Protein AF-A0A3R7C063-F1 (afdb_monomer)

Foldseek 3Di:
DDPPDDDPVRCCCVQAVCLVVQLVVVLVVLVVLLVVLVVCCVVDPPDDDALSSLCSVPVSVLQVVLQVVLVVLCVDPPSVVCSSVCCNPPVLRNHRPSSDDPVRLQVSLLVLLVQLVVLLLVLLVQLCVLDVPDPLSVQLNVLCVDPNNAPRFDQLLCLLVCLVCCQPSVDLLNGDLVSLLSLLSNQDPHPCSVVQSPDDSVSSNVVLLVLLVSLLSSLLSCLPPCNLVPDDLSRLSVNCSNQSANFPGSNDSVRSSQQSVSNSSNADSVDGDRGRSSSSSSSNSRHHGD

pLDDT: mean 88.2, std 8.7, range [39.5, 98.0]

InterPro domains:
  IPR033122 LETM1-like, ribosome-binding domain [PF07766] (49-285)
  IPR033122 LETM1-like, ribosome-binding domain [PS51758] (97-290)
  IPR044202 LETM1/MDM38-like [PTHR14009] (31-281)

Secondary structure (DSSP, 8-state):
---PPPPHHHHHIIIIIHHHHHHHHHHHHHHHHHHHHHHHHHHSTTPPPPHHHHHHHHHHHHHHHHHHHHHHHHHSTTHHHHHHHHHHH-HHHHS-GGGS-HHHHHHHHHHHHHHHHTTHHHHHHHHHTT-TT-HHHHHHHHHTTSS--SSSSBPGGGGGGGHHHHHTTT-TTTS-HHHHHHHHHHH---TTHHHHTTS-HHHHHHHHHHHHHHHHHHHHHHTSTTTTTT--HHHHHHHHHHHT---S-TT-HHHHHHHHHHHHTTS-TTS--PPPHHHHHHHHHHB---

Organism: Aphanomyces astaci (NCBI:txid112090)

Structure (mmCIF, N/CA/C/O backbone):
data_AF-A0A3R7C063-F1
#
_entry.id   AF-A0A3R7C063-F1
#
loop_
_atom_site.group_PDB
_atom_site.id
_atom_site.type_symbol
_atom_site.label_atom_id
_atom_site.label_alt_id
_atom_site.label_comp_id
_atom_site.label_asym_id
_atom_site.label_entity_id
_atom_site.label_seq_id
_atom_site.pdbx_PDB_ins_code
_atom_site.Cartn_x
_atom_site.Cartn_y
_atom_site.Cartn_z
_atom_site.occupancy
_atom_site.B_iso_or_equiv
_atom_site.auth_seq_id
_atom_site.auth_comp_id
_atom_site.auth_asym_id
_atom_site.auth_atom_id
_atom_site.pdbx_PDB_model_num
ATOM 1 N N . MET A 1 1 ? -26.228 31.439 18.859 1.00 39.50 1 MET A N 1
ATOM 2 C CA . MET A 1 1 ? -26.124 29.997 19.167 1.00 39.50 1 MET A CA 1
ATOM 3 C C . MET A 1 1 ? -24.797 29.777 19.865 1.00 39.50 1 MET A C 1
ATOM 5 O O . MET A 1 1 ? -23.764 29.871 19.220 1.00 39.50 1 MET A O 1
ATOM 9 N N . SER A 1 2 ? -24.819 29.619 21.187 1.00 46.19 2 SER A N 1
ATOM 10 C CA . SER A 1 2 ? -23.613 29.433 21.995 1.00 46.19 2 SER A CA 1
ATOM 11 C C . SER A 1 2 ? -23.047 28.040 21.734 1.00 46.19 2 SER A C 1
ATOM 13 O O . SER A 1 2 ? -23.678 27.043 22.072 1.00 46.19 2 SER A O 1
ATOM 15 N N . THR A 1 3 ? -21.879 27.953 21.104 1.00 57.06 3 THR A N 1
ATOM 16 C CA . THR A 1 3 ? -21.110 26.708 21.027 1.00 57.06 3 THR A CA 1
ATOM 17 C C . THR A 1 3 ? -20.491 26.462 22.401 1.00 57.06 3 THR A C 1
ATOM 19 O O . THR A 1 3 ? -19.372 26.902 22.664 1.00 57.06 3 THR A O 1
ATOM 22 N N . GLU A 1 4 ? -21.237 25.835 23.315 1.00 72.44 4 GLU A N 1
ATOM 23 C CA . GLU A 1 4 ? -20.675 25.397 24.594 1.00 72.44 4 GLU A CA 1
ATOM 24 C C . GLU A 1 4 ? -19.499 24.456 24.325 1.00 72.44 4 GLU A C 1
ATOM 26 O O . GLU A 1 4 ? -19.617 23.444 23.628 1.00 72.44 4 GLU A O 1
ATOM 31 N N . SER A 1 5 ? -18.327 24.821 24.841 1.00 74.19 5 SER A N 1
ATOM 32 C CA . SER A 1 5 ? -17.133 24.002 24.692 1.00 74.19 5 SER A CA 1
ATOM 33 C C . SER A 1 5 ? -17.350 22.662 25.405 1.00 74.19 5 SER A C 1
ATOM 35 O O . SER A 1 5 ? -17.768 22.672 26.565 1.00 74.19 5 SER A O 1
ATOM 37 N N . PRO A 1 6 ? -17.033 21.516 24.777 1.00 78.56 6 PRO A N 1
ATOM 38 C CA . PRO A 1 6 ? -17.306 20.210 25.363 1.00 78.56 6 PRO A CA 1
ATOM 39 C C . PRO A 1 6 ? -16.575 20.045 26.697 1.00 78.56 6 PRO A C 1
ATOM 41 O O . PRO A 1 6 ? -15.396 20.409 26.809 1.00 78.56 6 PRO A O 1
ATOM 44 N N . SER A 1 7 ? -17.273 19.463 27.676 1.00 89.81 7 SER A N 1
ATOM 45 C CA . SER A 1 7 ? -16.760 19.157 29.016 1.00 89.81 7 SER A CA 1
ATOM 46 C C . SER A 1 7 ? -15.493 18.296 28.948 1.00 89.81 7 SER A C 1
ATOM 48 O O . SER A 1 7 ? -15.320 17.495 28.025 1.00 89.81 7 SER A O 1
ATOM 50 N N . ALA A 1 8 ? -14.612 18.415 29.946 1.00 86.81 8 ALA A N 1
ATOM 51 C CA . ALA A 1 8 ? -13.386 17.618 30.042 1.00 86.81 8 ALA A CA 1
ATOM 52 C C . ALA A 1 8 ? -13.660 16.107 29.918 1.00 86.81 8 ALA A C 1
ATOM 54 O O . ALA A 1 8 ? -12.942 15.402 29.209 1.00 86.81 8 ALA A O 1
ATOM 55 N N . PHE A 1 9 ? -14.756 15.624 30.513 1.00 87.31 9 PHE A N 1
ATOM 56 C CA . PHE A 1 9 ? -15.175 14.228 30.382 1.00 87.31 9 PHE A CA 1
ATOM 57 C C . PHE A 1 9 ? -15.624 13.879 28.958 1.00 87.31 9 PHE A C 1
ATOM 59 O O . PHE A 1 9 ? -15.275 12.820 28.446 1.00 87.31 9 PHE A O 1
ATOM 66 N N . GLN A 1 10 ? -16.358 14.771 28.286 1.00 87.94 10 GLN A N 1
ATOM 67 C CA . GLN A 1 10 ? -16.789 14.552 26.900 1.00 87.94 10 GLN A CA 1
ATOM 68 C C . GLN A 1 10 ? -15.590 14.482 25.949 1.00 87.94 10 GLN A C 1
ATOM 70 O O . GLN A 1 10 ? -15.573 13.646 25.048 1.00 87.94 10 GLN A O 1
ATOM 75 N N . ARG A 1 11 ? -14.562 15.311 26.176 1.00 85.81 11 ARG A N 1
ATOM 76 C CA . ARG A 1 11 ? -13.301 15.262 25.420 1.00 85.81 11 ARG A CA 1
ATOM 77 C C . ARG A 1 11 ? -12.548 13.957 25.668 1.00 85.81 11 ARG A C 1
ATOM 79 O O . ARG A 1 11 ? -12.135 13.318 24.706 1.00 85.81 11 ARG A O 1
ATOM 86 N N . LEU A 1 12 ? -12.413 13.542 26.931 1.00 86.00 12 LEU A N 1
ATOM 87 C CA . LEU A 1 12 ? -11.776 12.272 27.293 1.00 86.00 12 LEU A CA 1
ATOM 88 C C . LEU A 1 12 ? -12.511 11.083 26.665 1.00 86.00 12 LEU A C 1
ATOM 90 O O . LEU A 1 12 ? -11.888 10.214 26.060 1.00 86.00 12 LEU A O 1
ATOM 94 N N . LYS A 1 13 ? -13.841 11.063 26.769 1.00 87.00 13 LYS A N 1
ATOM 95 C CA . LYS A 1 13 ? -14.667 10.011 26.184 1.00 87.00 13 LYS A CA 1
ATOM 96 C C . LYS A 1 13 ? -14.467 9.936 24.670 1.00 87.00 13 LYS A C 1
ATOM 98 O O . LYS A 1 13 ? -14.079 8.886 24.173 1.00 87.00 13 LYS A O 1
ATOM 103 N N . LYS A 1 14 ? -14.640 11.058 23.967 1.00 85.12 14 LYS A N 1
ATOM 104 C CA . LYS A 1 14 ? -14.556 11.120 22.502 1.00 85.12 14 LYS A CA 1
ATOM 105 C C . LYS A 1 14 ? -13.164 10.782 21.962 1.00 85.12 14 LYS A C 1
ATOM 107 O O . LYS A 1 14 ? -13.054 10.096 20.954 1.00 85.12 14 LYS A O 1
ATOM 112 N N . ASN A 1 15 ? -12.109 11.290 22.597 1.00 82.38 15 ASN A N 1
ATOM 113 C CA . ASN A 1 15 ? -10.751 11.200 22.053 1.00 82.38 15 ASN A CA 1
ATOM 114 C C . ASN A 1 15 ? -9.974 9.980 22.553 1.00 82.38 15 ASN A C 1
ATOM 116 O O . ASN A 1 15 ? -8.951 9.642 21.967 1.00 82.38 15 ASN A O 1
ATOM 120 N N . VAL A 1 16 ? -10.423 9.346 23.639 1.00 81.62 16 VAL A N 1
ATOM 121 C CA . VAL A 1 16 ? -9.717 8.220 24.261 1.00 81.62 16 VAL A CA 1
ATOM 122 C C . VAL A 1 16 ? -10.641 7.014 24.359 1.00 81.62 16 VAL A C 1
ATOM 124 O O . VAL A 1 16 ? -10.428 6.029 23.663 1.00 81.62 16 VAL A O 1
ATOM 127 N N . LEU A 1 17 ? -11.700 7.077 25.168 1.00 85.38 17 LEU A N 1
ATOM 128 C CA . LEU A 1 17 ? -12.504 5.886 25.483 1.00 85.38 17 LEU A CA 1
ATOM 129 C C . LEU A 1 17 ? -13.244 5.306 24.266 1.00 85.38 17 LEU A C 1
ATOM 131 O O . LEU A 1 17 ? -13.262 4.087 24.078 1.00 85.38 17 LEU A O 1
ATOM 135 N N . ASP A 1 18 ? -13.846 6.160 23.441 1.00 87.69 18 ASP A N 1
ATOM 136 C CA . ASP A 1 18 ? -14.614 5.734 22.271 1.00 87.69 18 ASP A CA 1
ATOM 137 C C . ASP A 1 18 ? -13.709 5.015 21.243 1.00 87.69 18 ASP A C 1
ATOM 139 O O . ASP A 1 18 ? -14.039 3.881 20.893 1.00 87.69 18 ASP A O 1
ATOM 143 N N . PRO A 1 19 ? -12.535 5.550 20.832 1.00 86.06 19 PRO A N 1
ATOM 144 C CA . PRO A 1 19 ? -11.589 4.829 19.973 1.00 86.06 19 PRO A CA 1
ATOM 145 C C . PRO A 1 19 ? -11.172 3.451 20.500 1.00 86.06 19 PRO A C 1
ATOM 147 O O . PRO A 1 19 ? -11.140 2.491 19.733 1.00 86.06 19 PRO A O 1
ATOM 150 N N . PHE A 1 20 ? -10.912 3.310 21.806 1.00 85.12 20 PHE A N 1
ATOM 151 C CA . PHE A 1 20 ? -10.537 2.012 22.381 1.00 85.12 20 PHE A CA 1
ATOM 152 C C . PHE A 1 20 ? -11.693 1.008 22.384 1.00 85.12 20 PHE A C 1
ATOM 154 O O . PHE A 1 20 ? -11.511 -0.154 22.017 1.00 85.12 20 PHE A O 1
ATOM 161 N N . THR A 1 21 ? -12.888 1.438 22.791 1.00 86.00 21 THR A N 1
ATOM 162 C CA . THR A 1 21 ? -14.051 0.542 22.890 1.00 86.00 21 THR A CA 1
ATOM 163 C C . THR A 1 21 ? -14.601 0.153 21.520 1.00 86.00 21 THR A C 1
ATOM 165 O O . THR A 1 21 ? -14.924 -1.016 21.300 1.00 86.00 21 THR A O 1
ATOM 168 N N . LEU A 1 22 ? -14.689 1.106 20.589 1.00 88.31 22 LEU A N 1
ATOM 169 C CA . LEU A 1 22 ? -15.105 0.857 19.211 1.00 88.31 22 LEU A CA 1
ATOM 170 C C . LEU A 1 22 ? -14.038 0.062 18.458 1.00 88.31 22 LEU A C 1
ATOM 172 O O . LEU A 1 22 ? -14.377 -0.934 17.824 1.00 88.31 22 LEU A O 1
ATOM 176 N N . GLY A 1 23 ? -12.762 0.428 18.600 1.00 86.50 23 GLY A N 1
ATOM 177 C CA . GLY A 1 23 ? -11.647 -0.268 17.961 1.00 86.50 23 GLY A CA 1
ATOM 178 C C . GLY A 1 23 ? -11.536 -1.732 18.384 1.00 86.50 23 GLY A C 1
ATOM 179 O O . GLY A 1 23 ? -11.346 -2.601 17.538 1.00 86.50 23 GLY A O 1
ATOM 180 N N . ALA A 1 24 ? -11.753 -2.042 19.667 1.00 86.25 24 ALA A N 1
ATOM 181 C CA . ALA A 1 24 ? -11.776 -3.425 20.146 1.00 86.25 24 ALA A CA 1
ATOM 182 C C . ALA A 1 24 ? -12.933 -4.239 19.542 1.00 86.25 24 ALA A C 1
ATOM 184 O O . ALA A 1 24 ? -12.728 -5.373 19.104 1.00 86.25 24 ALA A O 1
ATOM 185 N N . LYS A 1 25 ? -14.144 -3.665 19.484 1.00 89.94 25 LYS A N 1
ATOM 186 C CA . LYS A 1 25 ? -15.301 -4.315 18.843 1.00 89.94 25 LYS A CA 1
ATOM 187 C C . LYS A 1 25 ? -15.046 -4.560 17.359 1.00 89.94 25 LYS A C 1
ATOM 189 O O . LYS A 1 25 ? -15.348 -5.643 16.863 1.00 89.94 25 LYS A O 1
ATOM 194 N N . GLU A 1 26 ? -14.465 -3.576 16.684 1.00 89.00 26 GLU A N 1
ATOM 195 C CA . GLU A 1 26 ? -14.153 -3.646 15.263 1.00 89.00 26 GLU A CA 1
ATOM 196 C C . GLU A 1 26 ? -13.092 -4.708 14.971 1.00 89.00 26 GLU A C 1
ATOM 198 O O . GLU A 1 26 ? -13.304 -5.561 14.113 1.00 89.00 26 GLU A O 1
ATOM 203 N N . LEU A 1 27 ? -12.011 -4.757 15.756 1.00 87.62 27 LEU A N 1
ATOM 204 C CA . LEU A 1 27 ? -10.972 -5.777 15.615 1.00 87.62 27 LEU A CA 1
ATOM 205 C C . LEU A 1 27 ? -11.537 -7.198 15.792 1.00 87.62 27 LEU A C 1
ATOM 207 O O . LEU A 1 27 ? -11.191 -8.102 15.029 1.00 87.62 27 LEU A O 1
ATOM 211 N N . VAL A 1 28 ? -12.416 -7.413 16.779 1.00 88.75 28 VAL A N 1
ATOM 212 C CA . VAL A 1 28 ? -13.070 -8.717 16.997 1.00 88.75 28 VAL A CA 1
ATOM 213 C C . VAL A 1 28 ? -13.982 -9.078 15.824 1.00 88.75 28 VAL A C 1
ATOM 215 O O . VAL A 1 28 ? -13.948 -10.215 15.346 1.00 88.75 28 VAL A O 1
ATOM 218 N N . ARG A 1 29 ? -14.780 -8.118 15.343 1.00 91.75 29 ARG A N 1
ATOM 219 C CA . ARG A 1 29 ? -15.679 -8.301 14.199 1.00 91.75 29 ARG A CA 1
ATOM 220 C C . ARG A 1 29 ? -14.903 -8.672 12.938 1.00 91.75 29 ARG A C 1
ATOM 222 O O . ARG A 1 29 ? -15.218 -9.683 12.315 1.00 91.75 29 ARG A O 1
ATOM 229 N N . GLU A 1 30 ? -13.861 -7.915 12.609 1.00 90.44 30 GLU A N 1
ATOM 230 C CA . GLU A 1 30 ? -13.015 -8.160 11.440 1.00 90.44 30 GLU A CA 1
ATOM 231 C C . GLU A 1 30 ? -12.306 -9.513 11.530 1.00 90.44 30 GLU A C 1
ATOM 233 O O . GLU A 1 30 ? -12.298 -10.278 10.569 1.00 90.44 30 GLU A O 1
ATOM 238 N N . ASN A 1 31 ? -11.788 -9.898 12.697 1.00 89.25 31 ASN A N 1
ATOM 239 C CA . ASN A 1 31 ? -11.222 -11.238 12.847 1.00 89.25 31 ASN A CA 1
ATOM 240 C C . ASN A 1 31 ? -12.281 -12.327 12.617 1.00 89.25 31 ASN A C 1
ATOM 242 O O . ASN A 1 31 ? -12.027 -13.275 11.877 1.00 89.25 31 ASN A O 1
ATOM 246 N N . ARG A 1 32 ? -13.492 -12.188 13.164 1.00 91.25 32 ARG A N 1
ATOM 247 C CA . ARG A 1 32 ? -14.577 -13.154 12.925 1.00 91.25 32 ARG A CA 1
ATOM 248 C C . ARG A 1 32 ? -14.947 -13.257 11.439 1.00 91.25 32 ARG A C 1
ATOM 250 O O . ARG A 1 32 ? -15.118 -14.362 10.928 1.00 91.25 32 ARG A O 1
ATOM 257 N N . GLU A 1 33 ? -15.028 -12.129 10.743 1.00 91.44 33 GLU A N 1
ATOM 258 C CA . GLU A 1 33 ? -15.289 -12.059 9.300 1.00 91.44 33 GLU A CA 1
ATOM 259 C C . GLU A 1 33 ? -14.166 -12.693 8.467 1.00 91.44 33 GLU A C 1
ATOM 261 O O . GLU A 1 33 ? -14.444 -13.415 7.506 1.00 91.44 33 GLU A O 1
ATOM 266 N N . ALA A 1 34 ? -12.902 -12.507 8.859 1.00 90.06 34 ALA A N 1
ATOM 267 C CA . ALA A 1 34 ? -11.763 -13.148 8.204 1.00 90.06 34 ALA A CA 1
ATOM 268 C C . ALA A 1 34 ? -11.847 -14.675 8.321 1.00 90.06 34 ALA A C 1
ATOM 270 O O . ALA A 1 34 ? -11.611 -15.392 7.348 1.00 90.06 34 ALA A O 1
ATOM 271 N N . TRP A 1 35 ? -12.214 -15.184 9.499 1.00 89.44 35 TRP A N 1
ATOM 272 C CA . TRP A 1 35 ? -12.411 -16.616 9.723 1.00 89.44 35 TRP A CA 1
ATOM 273 C C . TRP A 1 35 ? -13.583 -17.172 8.909 1.00 89.44 35 TRP A C 1
ATOM 275 O O . TRP A 1 35 ? -13.435 -18.214 8.272 1.00 89.44 35 TRP A O 1
ATOM 285 N N . ALA A 1 36 ? -14.711 -16.459 8.857 1.00 91.62 36 ALA A N 1
ATOM 286 C CA . ALA A 1 36 ? -15.850 -16.843 8.022 1.00 91.62 36 ALA A CA 1
ATOM 287 C C . ALA A 1 36 ? -15.481 -16.877 6.528 1.00 91.62 36 ALA A C 1
ATOM 289 O O . ALA A 1 36 ? -15.809 -17.833 5.828 1.00 91.62 36 ALA A O 1
ATOM 290 N N . SER A 1 37 ? -14.723 -15.884 6.054 1.00 90.88 37 SER A N 1
ATOM 291 C CA . SER A 1 37 ? -14.244 -15.817 4.667 1.00 90.88 37 SER A CA 1
ATOM 292 C C . SER A 1 37 ? -13.294 -16.975 4.331 1.00 90.88 37 SER A C 1
ATOM 294 O O . SER A 1 37 ? -13.390 -17.558 3.252 1.00 90.88 37 SER A O 1
ATOM 296 N N . ARG A 1 38 ? -12.417 -17.375 5.266 1.00 89.69 38 ARG A N 1
ATOM 297 C CA . ARG A 1 38 ? -11.571 -18.578 5.115 1.00 89.69 38 ARG A CA 1
ATOM 298 C C . ARG A 1 38 ? -12.397 -19.847 5.013 1.00 89.69 38 ARG A C 1
ATOM 300 O O . ARG A 1 38 ? -12.138 -20.658 4.130 1.00 89.69 38 ARG A O 1
ATOM 307 N N . ALA A 1 39 ? -13.380 -20.005 5.896 1.00 89.62 39 ALA A N 1
ATOM 308 C CA . ALA A 1 39 ? -14.272 -21.155 5.866 1.00 89.62 39 ALA A CA 1
ATOM 309 C C . ALA A 1 39 ? -15.020 -21.228 4.525 1.00 89.62 39 ALA A C 1
ATOM 311 O O . ALA A 1 39 ? -15.064 -22.289 3.915 1.00 89.62 39 ALA A O 1
ATOM 312 N N . LYS A 1 40 ? -15.511 -20.093 4.010 1.00 90.50 40 LYS A N 1
ATOM 313 C CA . LYS A 1 40 ? -16.185 -19.987 2.704 1.00 90.50 40 LYS A CA 1
ATOM 314 C C . LYS A 1 40 ? -15.295 -20.444 1.539 1.00 90.50 40 LYS A C 1
ATOM 316 O O . LYS A 1 40 ? -15.758 -21.187 0.680 1.00 90.50 40 LYS A O 1
ATOM 321 N N . LEU A 1 41 ? -14.017 -20.051 1.529 1.00 89.50 41 LEU A N 1
ATOM 322 C CA . LEU A 1 41 ? -13.045 -20.498 0.519 1.00 89.50 41 LEU A CA 1
ATOM 323 C C . LEU A 1 41 ? -12.742 -22.002 0.609 1.00 89.50 41 LEU A C 1
ATOM 325 O O . LEU A 1 41 ? -12.510 -22.639 -0.414 1.00 89.50 41 LEU A O 1
ATOM 329 N N . GLN A 1 42 ? -12.730 -22.566 1.820 1.00 88.31 42 GLN A N 1
ATOM 330 C CA . GLN A 1 42 ? -12.499 -23.997 2.035 1.00 88.31 42 GLN A CA 1
ATOM 331 C C . GLN A 1 42 ? -13.706 -24.848 1.631 1.00 88.31 42 GLN A C 1
ATOM 333 O O . GLN A 1 42 ? -13.529 -25.928 1.074 1.00 88.31 42 GLN A O 1
ATOM 338 N N . THR A 1 43 ? -14.925 -24.378 1.907 1.00 91.94 43 THR A N 1
ATOM 339 C CA . THR A 1 43 ? -16.156 -25.121 1.605 1.00 91.94 43 THR A CA 1
ATOM 340 C C . THR A 1 43 ? -16.596 -24.975 0.155 1.00 91.94 43 THR A C 1
ATOM 342 O O . THR A 1 43 ? -17.199 -25.897 -0.385 1.00 91.94 43 THR A O 1
ATOM 345 N N . THR A 1 44 ? -16.303 -23.837 -0.482 1.00 89.88 44 THR A N 1
ATOM 346 C CA . THR A 1 44 ? -16.724 -23.535 -1.857 1.00 89.88 44 THR A CA 1
ATOM 347 C C . THR A 1 44 ? -15.519 -23.131 -2.713 1.00 89.88 44 THR A C 1
ATOM 349 O O . THR A 1 44 ? -15.257 -21.936 -2.894 1.00 89.88 44 THR A O 1
ATOM 352 N N . PRO A 1 45 ? -14.764 -24.104 -3.255 1.00 82.81 45 PRO A N 1
ATOM 353 C CA . PRO A 1 45 ? -13.663 -23.816 -4.167 1.00 82.81 45 PRO A CA 1
ATOM 354 C C . PRO A 1 45 ? -14.144 -22.976 -5.359 1.00 82.81 45 PRO A C 1
ATOM 356 O O . PRO A 1 45 ? -15.106 -23.336 -6.031 1.00 82.81 45 PRO A O 1
ATOM 359 N N . GLY A 1 46 ? -13.485 -21.842 -5.611 1.00 79.19 46 GLY A N 1
ATOM 360 C CA . GLY A 1 46 ? -13.819 -20.934 -6.717 1.00 79.19 46 GLY A CA 1
ATOM 361 C C . GLY A 1 46 ? -14.818 -19.819 -6.386 1.00 79.19 46 GLY A C 1
ATOM 362 O O . GLY A 1 46 ? -15.148 -19.030 -7.268 1.00 79.19 46 GLY A O 1
ATOM 363 N N . VAL A 1 47 ? -15.283 -19.704 -5.136 1.00 87.31 47 VAL A N 1
ATOM 364 C CA . VAL A 1 47 ? -16.132 -18.577 -4.721 1.00 87.31 47 VAL A CA 1
ATOM 365 C C . VAL A 1 47 ? -15.384 -17.243 -4.827 1.00 87.31 47 VAL A C 1
ATOM 367 O O . VAL A 1 47 ? -14.268 -17.091 -4.326 1.00 87.31 47 VAL A O 1
ATOM 370 N N . VAL A 1 48 ? -16.017 -16.254 -5.458 1.00 84.06 48 VAL A N 1
ATOM 371 C CA . VAL A 1 48 ? -15.499 -14.883 -5.515 1.00 84.06 48 VAL A CA 1
ATOM 372 C C . VAL A 1 48 ? -15.925 -14.157 -4.245 1.00 84.06 48 VAL A C 1
ATOM 374 O O . VAL A 1 48 ? -17.113 -14.059 -3.934 1.00 84.06 48 VAL A O 1
ATOM 377 N N . LEU A 1 49 ? -14.944 -13.680 -3.483 1.00 85.69 49 LEU A N 1
ATOM 378 C CA . LEU A 1 49 ? -15.191 -12.876 -2.293 1.00 85.69 49 LEU A CA 1
ATOM 379 C C . LEU A 1 49 ? -15.505 -11.431 -2.679 1.00 85.69 49 LEU A C 1
ATOM 381 O O . LEU A 1 49 ? -14.959 -10.894 -3.642 1.00 85.69 49 LEU A O 1
ATOM 385 N N . THR A 1 50 ? -16.348 -10.784 -1.880 1.00 87.56 50 THR A N 1
ATOM 386 C CA . THR A 1 50 ? -16.547 -9.335 -1.972 1.00 87.56 50 THR A CA 1
ATOM 387 C C . THR A 1 50 ? -15.255 -8.591 -1.622 1.00 87.56 50 THR A C 1
ATOM 389 O O . THR A 1 50 ? -14.376 -9.124 -0.937 1.00 87.56 50 THR A O 1
ATOM 392 N N . ARG A 1 51 ? -15.150 -7.317 -2.024 1.00 85.56 51 ARG A N 1
ATOM 393 C CA . ARG A 1 51 ? -14.002 -6.468 -1.666 1.00 85.56 51 ARG A CA 1
ATOM 394 C C . ARG A 1 51 ? -13.774 -6.409 -0.158 1.00 85.56 51 ARG A C 1
ATOM 396 O O . ARG A 1 51 ? -12.639 -6.551 0.289 1.00 85.56 51 ARG A O 1
ATOM 403 N N . ARG A 1 52 ? -14.849 -6.285 0.628 1.00 85.88 52 ARG A N 1
ATOM 404 C CA . ARG A 1 52 ? -14.771 -6.267 2.094 1.00 85.88 52 ARG A CA 1
ATOM 405 C C . ARG A 1 52 ? -14.275 -7.598 2.660 1.00 85.88 52 ARG A C 1
ATOM 407 O O . ARG A 1 52 ? -13.373 -7.589 3.491 1.00 85.88 52 ARG A O 1
ATOM 414 N N . GLU A 1 53 ? -14.812 -8.727 2.197 1.00 86.81 53 GLU A N 1
ATOM 415 C CA . GLU A 1 53 ? -14.351 -10.062 2.617 1.00 86.81 53 GLU A CA 1
ATOM 416 C C . GLU A 1 53 ? -12.859 -10.255 2.293 1.00 86.81 53 GLU A C 1
ATOM 418 O O . GLU A 1 53 ? -12.091 -10.697 3.147 1.00 86.81 53 GLU A O 1
ATOM 423 N N . MET A 1 54 ? -12.423 -9.861 1.090 1.00 85.31 54 MET A N 1
ATOM 424 C CA . MET A 1 54 ? -11.021 -9.943 0.666 1.00 85.31 54 MET A CA 1
ATOM 425 C C . MET A 1 54 ? -10.108 -9.036 1.499 1.00 85.31 54 MET A C 1
ATOM 427 O O . MET A 1 54 ? -9.020 -9.444 1.911 1.00 85.31 54 MET A O 1
ATOM 431 N N . PHE A 1 55 ? -10.549 -7.808 1.767 1.00 85.50 55 PHE A N 1
ATOM 432 C CA . PHE A 1 55 ? -9.844 -6.861 2.621 1.00 85.50 55 PHE A CA 1
ATOM 433 C C . PHE A 1 55 ? -9.624 -7.448 4.019 1.00 85.50 55 PHE A C 1
ATOM 435 O O . PHE A 1 55 ? -8.483 -7.613 4.455 1.00 85.50 55 PHE A O 1
ATOM 442 N N . VAL A 1 56 ? -10.708 -7.852 4.684 1.00 86.50 56 VAL A N 1
ATOM 443 C CA . VAL A 1 56 ? -10.672 -8.363 6.055 1.00 86.50 56 VAL A CA 1
ATOM 444 C C . VAL A 1 56 ? -9.847 -9.651 6.151 1.00 86.50 56 VAL A C 1
ATOM 446 O O . VAL A 1 56 ? -9.034 -9.803 7.064 1.00 86.50 56 VAL A O 1
ATOM 449 N N . LEU A 1 57 ? -9.978 -10.554 5.175 1.00 86.06 57 LEU A N 1
ATOM 450 C CA . LEU A 1 57 ? -9.208 -11.796 5.098 1.00 86.06 57 LEU A CA 1
ATOM 451 C C . LEU A 1 57 ? -7.687 -11.562 5.116 1.00 86.06 57 LEU A C 1
ATOM 453 O O . LEU A 1 57 ? -6.946 -12.342 5.728 1.00 86.06 57 LEU A O 1
ATOM 457 N N . ARG A 1 58 ? -7.221 -10.506 4.438 1.00 83.75 58 ARG A N 1
ATOM 458 C CA . ARG A 1 58 ? -5.798 -10.150 4.337 1.00 83.75 58 ARG A CA 1
ATOM 459 C C . ARG A 1 58 ? -5.309 -9.336 5.528 1.00 83.75 58 ARG A C 1
ATOM 461 O O . ARG A 1 58 ? -4.188 -9.563 5.990 1.00 83.75 58 ARG A O 1
ATOM 468 N N . GLN A 1 59 ? -6.132 -8.406 6.000 1.00 84.38 59 GLN A N 1
ATOM 469 C CA . GLN A 1 59 ? -5.719 -7.370 6.939 1.00 84.38 59 GLN A CA 1
ATOM 470 C C . GLN A 1 59 ? -5.872 -7.801 8.404 1.00 84.38 59 GLN A C 1
ATOM 472 O O . GLN A 1 59 ? -4.930 -7.643 9.181 1.00 84.38 59 GLN A O 1
ATOM 477 N N . ALA A 1 60 ? -6.967 -8.483 8.768 1.00 84.56 60 ALA A N 1
ATOM 478 C CA . ALA A 1 60 ? -7.237 -8.879 10.155 1.00 84.56 60 ALA A CA 1
ATOM 479 C C . ALA A 1 60 ? -6.104 -9.688 10.831 1.00 84.56 60 ALA A C 1
ATOM 481 O O . ALA A 1 60 ? -5.795 -9.420 11.993 1.00 84.56 60 ALA A O 1
ATOM 482 N N . PRO A 1 61 ? -5.411 -10.629 10.152 1.00 81.44 61 PRO A N 1
ATOM 483 C CA . PRO A 1 61 ? -4.288 -11.350 10.757 1.00 81.44 61 PRO A CA 1
ATOM 484 C C . PRO A 1 61 ? -3.076 -10.456 11.024 1.00 81.44 61 PRO A C 1
ATOM 486 O O . PRO A 1 61 ? -2.367 -10.662 12.008 1.00 81.44 61 PRO A O 1
ATOM 489 N N . ARG A 1 62 ? -2.822 -9.477 10.143 1.00 83.12 62 ARG A N 1
ATOM 490 C CA . ARG A 1 62 ? -1.726 -8.508 10.297 1.00 83.12 62 ARG A CA 1
ATOM 491 C C . ARG A 1 62 ? -2.015 -7.587 11.480 1.00 83.12 62 ARG A C 1
ATOM 493 O O . ARG A 1 62 ? -1.133 -7.362 12.304 1.00 83.12 62 ARG A O 1
ATOM 500 N N . ASP A 1 63 ? -3.259 -7.139 11.600 1.00 85.25 63 ASP A N 1
ATOM 501 C CA . ASP A 1 63 ? -3.706 -6.291 12.705 1.00 85.25 63 ASP A CA 1
ATOM 502 C C . ASP A 1 63 ? -3.685 -7.031 14.044 1.00 85.25 63 ASP A C 1
ATOM 504 O O . ASP A 1 63 ? -3.223 -6.487 15.047 1.00 85.25 63 ASP A O 1
ATOM 508 N N . LEU A 1 64 ? -4.100 -8.303 14.058 1.00 83.25 64 LEU A N 1
ATOM 509 C CA . LEU A 1 64 ? -4.008 -9.145 15.246 1.00 83.25 64 LEU A CA 1
ATOM 510 C C . LEU A 1 64 ? -2.547 -9.331 15.673 1.00 83.25 64 LEU A C 1
ATOM 512 O O . LEU A 1 64 ? -2.228 -9.119 16.841 1.00 83.25 64 LEU A O 1
ATOM 516 N N . LEU A 1 65 ? -1.648 -9.647 14.734 1.00 83.25 65 LEU A N 1
ATOM 517 C CA . LEU A 1 65 ? -0.211 -9.755 15.006 1.00 83.25 65 LEU A CA 1
ATOM 518 C C . LEU A 1 65 ? 0.358 -8.443 15.567 1.00 83.25 65 LEU A C 1
ATOM 520 O O . LEU A 1 65 ? 1.136 -8.476 16.518 1.00 83.25 65 LEU A O 1
ATOM 524 N N . LYS A 1 66 ? -0.066 -7.293 15.029 1.00 81.94 66 LYS A N 1
ATOM 525 C CA . LYS A 1 66 ? 0.325 -5.966 15.525 1.00 81.94 66 LYS A CA 1
ATOM 526 C C . LYS A 1 66 ? -0.186 -5.697 16.946 1.00 81.94 66 LYS A C 1
ATOM 528 O O . LYS A 1 66 ? 0.493 -5.014 17.703 1.00 81.94 66 LYS A O 1
ATOM 533 N N . SER A 1 67 ? -1.337 -6.254 17.329 1.00 82.00 67 SER A N 1
ATOM 534 C CA . SER A 1 67 ? -1.900 -6.119 18.682 1.00 82.00 67 SER A CA 1
ATOM 535 C C . SER A 1 67 ? -1.232 -7.009 19.740 1.00 82.00 67 SER A C 1
ATOM 537 O O . SER A 1 67 ? -1.331 -6.715 20.931 1.00 82.00 67 SER A O 1
ATOM 539 N N . LEU A 1 68 ? -0.523 -8.075 19.340 1.00 83.69 68 LEU A N 1
ATOM 540 C CA . LEU A 1 68 ? 0.049 -9.051 20.277 1.00 83.69 68 LEU A CA 1
ATOM 541 C C . LEU A 1 68 ? 1.004 -8.451 21.320 1.00 83.69 68 LEU A C 1
ATOM 543 O O . LEU A 1 68 ? 0.852 -8.806 22.487 1.00 83.69 68 LEU A O 1
ATOM 547 N N . PRO A 1 69 ? 1.948 -7.546 20.986 1.00 81.31 69 PRO A N 1
ATOM 548 C CA . PRO A 1 69 ? 2.828 -6.946 21.990 1.00 81.31 69 PRO A CA 1
ATOM 549 C C . PRO A 1 69 ? 2.054 -6.227 23.099 1.00 81.31 69 PRO A C 1
ATOM 551 O O . PRO A 1 69 ? 2.396 -6.357 24.272 1.00 81.31 69 PRO A O 1
ATOM 554 N N . LEU A 1 70 ? 0.976 -5.522 22.739 1.00 82.00 70 LEU A N 1
ATOM 555 C CA . LEU A 1 70 ? 0.110 -4.848 23.701 1.00 82.00 70 LEU A CA 1
ATOM 556 C C . LEU A 1 70 ? -0.633 -5.859 24.587 1.00 82.00 70 LEU A C 1
ATOM 558 O O . LEU A 1 70 ? -0.679 -5.692 25.803 1.00 82.00 70 LEU A O 1
ATOM 562 N N . LEU A 1 71 ? -1.175 -6.928 23.996 1.00 82.81 71 LEU A N 1
ATOM 563 C CA . LEU A 1 71 ? -1.864 -7.994 24.736 1.00 82.81 71 LEU A CA 1
ATOM 564 C C . LEU A 1 71 ? -0.923 -8.723 25.707 1.00 82.81 71 LEU A C 1
ATOM 566 O O . LEU A 1 71 ? -1.302 -8.996 26.844 1.00 82.81 71 LEU A O 1
ATOM 570 N N . ILE A 1 72 ? 0.316 -8.988 25.286 1.00 85.56 72 ILE A N 1
ATOM 571 C CA . ILE A 1 72 ? 1.356 -9.581 26.136 1.00 85.56 72 ILE A CA 1
ATOM 572 C C . ILE A 1 72 ? 1.716 -8.630 27.282 1.00 85.56 72 ILE A C 1
ATOM 574 O O . ILE A 1 72 ? 1.851 -9.081 28.418 1.00 85.56 72 ILE A O 1
ATOM 578 N N . ALA A 1 73 ? 1.825 -7.323 27.021 1.00 85.38 73 ALA A N 1
ATOM 579 C CA . ALA A 1 73 ? 2.111 -6.340 28.064 1.00 85.38 73 ALA A CA 1
ATOM 580 C C . ALA A 1 73 ? 1.052 -6.364 29.178 1.00 85.38 73 ALA A C 1
ATOM 582 O O . ALA A 1 73 ? 1.416 -6.330 30.350 1.00 85.38 73 ALA A O 1
ATOM 583 N N . PHE A 1 74 ? -0.235 -6.510 28.840 1.00 84.88 74 PHE A N 1
ATOM 584 C CA . PHE A 1 74 ? -1.310 -6.646 29.832 1.00 84.88 74 PHE A CA 1
ATOM 585 C C . PHE A 1 74 ? -1.230 -7.925 30.679 1.00 84.88 74 PHE A C 1
ATOM 587 O O . PHE A 1 74 ? -1.725 -7.927 31.804 1.00 84.88 74 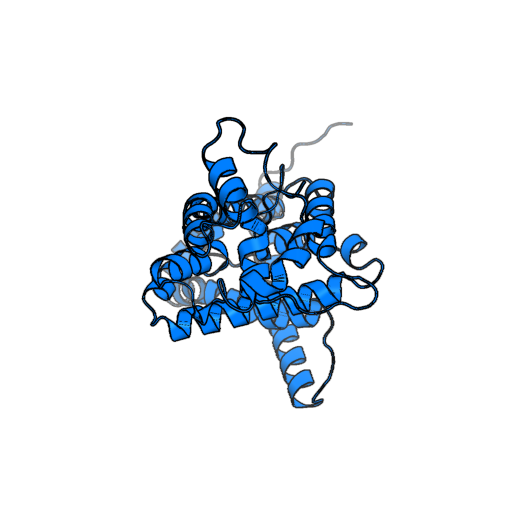PHE A O 1
ATOM 594 N N . ALA A 1 75 ? -0.601 -8.993 30.180 1.00 86.44 75 ALA A N 1
ATOM 595 C CA . ALA A 1 75 ? -0.424 -10.236 30.932 1.00 86.44 75 ALA A CA 1
ATOM 596 C C . ALA A 1 75 ? 0.697 -10.152 31.985 1.00 86.44 75 ALA A C 1
ATOM 598 O O . ALA A 1 75 ? 0.740 -10.966 32.906 1.00 86.44 75 ALA A O 1
ATOM 599 N N . VAL A 1 76 ? 1.605 -9.180 31.860 1.00 88.44 76 VAL A N 1
ATOM 600 C CA . VAL A 1 76 ? 2.741 -9.001 32.769 1.00 88.44 76 VAL A CA 1
ATOM 601 C C . VAL A 1 76 ? 2.381 -7.953 33.835 1.00 88.44 76 VAL A C 1
ATOM 603 O O . VAL A 1 76 ? 2.118 -6.795 33.490 1.00 88.44 76 VAL A O 1
ATOM 606 N N . PRO A 1 77 ? 2.389 -8.307 35.139 1.00 83.19 77 PRO A N 1
ATOM 607 C CA . PRO A 1 77 ? 2.181 -7.343 36.219 1.00 83.19 77 PRO A CA 1
ATOM 608 C C . PRO A 1 77 ? 3.137 -6.149 36.096 1.00 83.19 77 PRO A C 1
ATOM 610 O O . PRO A 1 77 ? 4.280 -6.307 35.678 1.00 83.19 77 PRO A O 1
ATOM 613 N N . ILE A 1 78 ? 2.683 -4.946 36.463 1.00 82.56 78 ILE A N 1
ATOM 614 C CA . ILE A 1 78 ? 3.400 -3.664 36.291 1.00 82.56 78 ILE A CA 1
ATOM 615 C C . ILE A 1 78 ? 3.476 -3.192 34.826 1.00 82.56 78 ILE A C 1
ATOM 617 O O . ILE A 1 78 ? 3.052 -2.072 34.542 1.00 82.56 78 ILE A O 1
ATOM 621 N N . ALA A 1 79 ? 3.926 -4.027 33.883 1.00 82.81 79 ALA A N 1
ATOM 622 C CA . ALA A 1 79 ? 3.986 -3.660 32.461 1.00 82.81 79 ALA A CA 1
ATOM 623 C C . ALA A 1 79 ? 2.592 -3.372 31.872 1.00 82.81 79 ALA A C 1
ATOM 625 O O . ALA A 1 79 ? 2.426 -2.428 31.098 1.00 82.81 79 ALA A O 1
ATOM 626 N N . GLY A 1 80 ? 1.570 -4.112 32.312 1.00 84.44 80 GLY A N 1
ATOM 627 C CA . GLY A 1 80 ? 0.184 -3.886 31.905 1.00 84.44 80 GLY A CA 1
ATOM 628 C C . GLY A 1 80 ? -0.362 -2.510 32.295 1.00 84.44 80 GLY A C 1
ATOM 629 O O . GLY A 1 80 ? -1.216 -1.980 31.592 1.00 84.44 80 GLY A O 1
ATOM 630 N N . TYR A 1 81 ? 0.161 -1.877 33.352 1.00 86.50 81 TYR A N 1
ATOM 631 C CA . TYR A 1 81 ? -0.236 -0.512 33.719 1.00 86.50 81 TYR A CA 1
ATOM 632 C C . TYR A 1 81 ? 0.366 0.547 32.786 1.00 86.50 81 TYR A C 1
ATOM 634 O O . TYR A 1 81 ? -0.217 1.617 32.621 1.00 86.50 81 TYR A O 1
ATOM 642 N N . LEU A 1 82 ? 1.499 0.252 32.138 1.00 86.19 82 LEU A N 1
ATOM 643 C CA . LEU A 1 82 ? 2.112 1.134 31.140 1.00 86.19 82 LEU A CA 1
ATOM 644 C C . LEU A 1 82 ? 1.449 1.011 29.763 1.00 86.19 82 LEU A C 1
ATOM 646 O O . LEU A 1 82 ? 1.520 1.946 28.970 1.00 86.19 82 LEU A O 1
ATOM 650 N N . ALA A 1 83 ? 0.786 -0.109 29.469 1.00 83.94 83 ALA A N 1
ATOM 651 C CA . ALA A 1 83 ? 0.179 -0.364 28.164 1.00 83.94 83 ALA A CA 1
ATOM 652 C C . ALA A 1 83 ? -0.838 0.721 27.723 1.00 83.94 83 ALA A C 1
ATOM 654 O O . ALA A 1 83 ? -0.700 1.218 26.603 1.00 83.94 83 ALA A O 1
ATOM 655 N N . PRO A 1 84 ? -1.787 1.188 28.565 1.00 82.31 84 PRO A N 1
ATOM 656 C CA . PRO A 1 84 ? -2.680 2.296 28.208 1.00 82.31 84 PRO A CA 1
ATOM 657 C C . PRO A 1 84 ? -1.943 3.622 27.983 1.00 82.31 84 PRO A C 1
ATOM 659 O O . PRO A 1 84 ? -2.301 4.381 27.085 1.00 82.31 84 PRO A O 1
ATOM 662 N N . VAL A 1 85 ? -0.891 3.887 28.769 1.00 85.44 85 VAL A N 1
ATOM 663 C CA . VAL A 1 85 ? -0.055 5.091 28.631 1.00 85.44 85 VAL A CA 1
ATOM 664 C C . VAL A 1 85 ? 0.644 5.080 27.271 1.00 85.44 85 VAL A C 1
ATOM 666 O O . VAL A 1 85 ? 0.563 6.047 26.518 1.00 85.44 85 VAL A O 1
ATOM 669 N N . MET A 1 86 ? 1.261 3.955 26.910 1.00 84.94 86 MET A N 1
ATOM 670 C CA . MET A 1 86 ? 1.919 3.776 25.616 1.00 84.94 86 MET A CA 1
ATOM 671 C C . MET A 1 86 ? 0.935 3.841 24.443 1.00 84.94 86 MET A C 1
ATOM 673 O O . MET A 1 86 ? 1.243 4.473 23.437 1.00 84.94 86 MET A O 1
ATOM 677 N N . GLY A 1 87 ? -0.255 3.249 24.585 1.00 84.69 87 GLY A N 1
ATOM 678 C CA . GLY A 1 87 ? -1.328 3.327 23.590 1.00 84.69 87 GLY A CA 1
ATOM 679 C C . GLY A 1 87 ? -1.788 4.758 23.312 1.00 84.69 87 GLY A C 1
ATOM 680 O O . GLY A 1 87 ? -2.048 5.110 22.165 1.00 84.69 87 GLY A O 1
ATOM 681 N N . TYR A 1 88 ? -1.847 5.597 24.349 1.00 84.81 88 TYR A N 1
ATOM 682 C CA . TYR A 1 88 ? -2.243 6.998 24.224 1.00 84.81 88 TYR A CA 1
ATOM 683 C C . TYR A 1 88 ? -1.158 7.869 23.570 1.00 84.81 88 TYR A C 1
ATOM 685 O O . TYR A 1 88 ? -1.465 8.656 22.677 1.00 84.81 88 TYR A O 1
ATOM 693 N N . PHE A 1 89 ? 0.107 7.727 23.985 1.00 86.50 89 PHE A N 1
ATOM 694 C CA . PHE A 1 89 ? 1.202 8.568 23.478 1.00 86.50 89 PHE A CA 1
ATOM 695 C C . PHE A 1 89 ? 1.791 8.088 22.145 1.00 86.50 89 PHE A C 1
ATOM 697 O O . PHE A 1 89 ? 2.251 8.908 21.354 1.00 86.50 89 PHE A O 1
ATOM 704 N N . TYR A 1 90 ? 1.763 6.781 21.868 1.00 87.88 90 TYR A N 1
ATOM 705 C CA . TYR A 1 90 ? 2.367 6.178 20.674 1.00 87.88 90 TYR A CA 1
ATOM 706 C C . TYR A 1 90 ? 1.385 5.259 19.922 1.00 87.88 90 TYR A C 1
ATOM 708 O O . TYR A 1 90 ? 1.700 4.087 19.666 1.00 87.88 90 TYR A O 1
ATOM 716 N N . PRO A 1 91 ? 0.199 5.761 19.528 1.00 87.94 91 PRO A N 1
ATOM 717 C CA . PRO A 1 91 ? -0.866 4.943 18.945 1.00 87.94 91 PRO A CA 1
ATOM 718 C C . PRO A 1 91 ? -0.454 4.270 17.629 1.00 87.94 91 PRO A C 1
ATOM 720 O O . PRO A 1 91 ? -0.802 3.114 17.404 1.00 87.94 91 PRO A O 1
ATOM 723 N N . LYS A 1 92 ? 0.342 4.932 16.777 1.00 87.12 92 LYS A N 1
ATOM 724 C CA . LYS A 1 92 ? 0.791 4.366 15.491 1.00 87.12 92 LYS A CA 1
ATOM 725 C C . LYS A 1 92 ? 1.602 3.073 15.654 1.00 87.12 92 LYS A C 1
ATOM 727 O O . LYS A 1 92 ? 1.443 2.122 14.882 1.00 87.12 92 LYS A O 1
ATOM 732 N N . TRP A 1 93 ? 2.462 3.041 16.670 1.00 82.75 93 TRP A N 1
ATOM 733 C CA . TRP A 1 93 ? 3.390 1.941 16.935 1.00 82.75 93 TRP A CA 1
ATOM 734 C C . TRP A 1 93 ? 2.747 0.805 17.725 1.00 82.75 93 TRP A C 1
ATOM 736 O O . TRP A 1 93 ? 3.036 -0.360 17.468 1.00 82.75 93 TRP A O 1
ATOM 746 N N . THR A 1 94 ? 1.884 1.144 1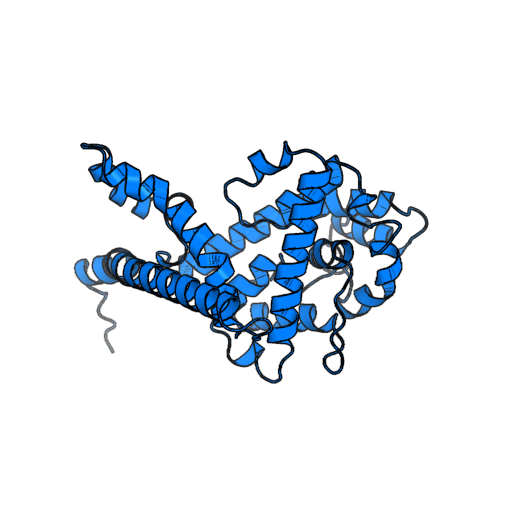8.681 1.00 81.31 94 THR A N 1
ATOM 747 C CA . THR A 1 94 ? 1.371 0.190 19.674 1.00 81.31 94 THR A CA 1
ATOM 748 C C . THR A 1 94 ? -0.027 -0.331 19.372 1.00 81.31 94 THR A C 1
ATOM 750 O O . THR A 1 94 ? -0.381 -1.407 19.854 1.00 81.31 94 THR A O 1
ATOM 753 N N . LEU A 1 95 ? -0.814 0.397 18.574 1.00 85.00 95 LEU A N 1
ATOM 754 C CA . LEU A 1 95 ? -2.203 0.056 18.294 1.00 85.00 95 LEU A CA 1
ATOM 755 C C . LEU A 1 95 ? -2.423 -0.323 16.821 1.00 85.00 95 LEU A C 1
ATOM 757 O O . LEU A 1 95 ? -1.812 0.259 15.914 1.00 85.00 95 LEU A O 1
ATOM 761 N N . PRO A 1 96 ? -3.319 -1.289 16.560 1.00 84.94 96 PRO A N 1
ATOM 762 C CA . PRO A 1 96 ? -3.906 -1.491 15.243 1.00 84.94 96 PRO A CA 1
ATOM 763 C C . PRO A 1 96 ? -4.709 -0.268 14.781 1.00 84.94 96 PRO A C 1
ATOM 765 O O . PRO A 1 96 ? -5.218 0.505 15.594 1.00 84.94 96 PRO A O 1
ATOM 768 N N . TRP A 1 97 ? -4.867 -0.120 13.468 1.00 84.31 97 TRP A N 1
ATOM 769 C CA . TRP A 1 97 ? -5.529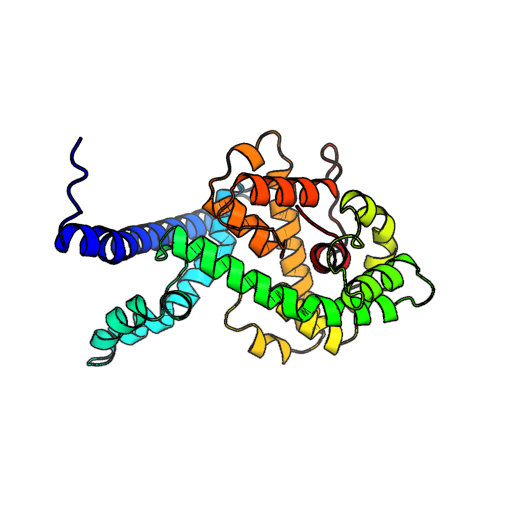 1.037 12.858 1.00 84.31 97 TRP A CA 1
ATOM 770 C C . TRP A 1 97 ? -7.008 1.192 13.248 1.00 84.31 97 TRP A C 1
ATOM 772 O O . TRP A 1 97 ? -7.540 2.299 13.216 1.00 84.31 97 TRP A O 1
ATOM 782 N N . GLN A 1 98 ? -7.672 0.121 13.693 1.00 86.19 98 GLN A N 1
ATOM 783 C CA . GLN A 1 98 ? -9.044 0.148 14.217 1.00 86.19 98 GLN A CA 1
ATOM 784 C C . GLN A 1 98 ? -9.198 1.061 15.444 1.00 86.19 98 GLN A C 1
ATOM 786 O O . GLN A 1 98 ? -10.289 1.565 15.693 1.00 86.19 98 GLN A O 1
ATOM 791 N N . PHE A 1 99 ? -8.119 1.281 16.200 1.00 87.50 99 PHE A N 1
ATOM 792 C CA . PHE A 1 99 ? -8.109 2.090 17.422 1.00 87.50 99 PHE A CA 1
ATOM 793 C C . PHE A 1 99 ? -7.778 3.563 17.163 1.00 87.50 99 PHE A C 1
ATOM 795 O O . PHE A 1 99 ? -7.815 4.370 18.089 1.00 87.50 99 PHE A O 1
ATOM 802 N N . TRP A 1 100 ? -7.415 3.919 15.932 1.00 88.38 100 TRP A N 1
ATOM 803 C CA . TRP A 1 100 ? -7.047 5.284 15.580 1.00 88.38 100 TRP A CA 1
ATOM 804 C C . TRP A 1 100 ? -8.285 6.127 15.288 1.00 88.38 100 TRP A C 1
ATOM 806 O O . TRP A 1 100 ? -9.243 5.667 14.658 1.00 88.38 100 TRP A O 1
ATOM 816 N N . THR A 1 101 ? -8.250 7.393 15.701 1.00 86.19 101 THR A N 1
ATOM 817 C CA . THR A 1 101 ? -9.255 8.377 15.287 1.00 86.19 101 THR A CA 1
ATOM 818 C C . THR A 1 101 ? -9.204 8.589 13.765 1.00 86.19 101 THR A C 1
ATOM 820 O O . THR A 1 101 ? -8.170 8.335 13.144 1.00 86.19 101 THR A O 1
ATOM 823 N N . PRO A 1 102 ? -10.273 9.102 13.126 1.00 81.50 102 PRO A N 1
ATOM 824 C CA . PRO A 1 102 ? -10.245 9.411 11.692 1.00 81.50 102 PRO A CA 1
ATOM 825 C C . PRO A 1 102 ? -9.084 10.335 11.293 1.00 81.50 102 PRO A C 1
ATOM 827 O O . PRO A 1 102 ? -8.409 10.087 10.301 1.00 81.50 102 PRO A O 1
ATOM 830 N N . THR A 1 103 ? -8.786 11.338 12.125 1.00 83.50 103 THR A N 1
ATOM 831 C CA . THR A 1 103 ? -7.651 12.249 11.920 1.00 83.50 103 THR A CA 1
ATOM 832 C C . THR A 1 103 ? -6.301 11.540 12.035 1.00 83.50 103 THR A C 1
ATOM 834 O O . THR A 1 103 ? -5.418 11.772 11.217 1.00 83.50 103 THR A O 1
ATOM 837 N N . GLN A 1 104 ? -6.144 10.637 13.010 1.00 88.06 104 GLN A N 1
ATOM 838 C CA . GLN A 1 104 ? -4.938 9.819 13.154 1.00 88.06 104 GLN A CA 1
ATOM 839 C C . GLN A 1 104 ? -4.753 8.872 11.968 1.00 88.06 104 GLN A C 1
ATOM 841 O O . GLN A 1 104 ? -3.626 8.680 11.534 1.00 88.06 104 GLN A O 1
ATOM 846 N N . LYS A 1 105 ? -5.833 8.296 11.421 1.00 84.62 105 LYS A N 1
ATOM 847 C CA . LYS A 1 105 ? -5.754 7.448 10.223 1.00 84.62 105 LYS A CA 1
ATOM 848 C C . LYS A 1 105 ? -5.181 8.224 9.043 1.00 84.62 105 LYS A C 1
ATOM 850 O O . LYS A 1 105 ? -4.185 7.782 8.485 1.00 84.62 105 LYS A O 1
ATOM 855 N N . ALA A 1 106 ? -5.764 9.376 8.709 1.00 84.12 106 ALA A N 1
ATOM 856 C CA . ALA A 1 106 ? -5.274 10.207 7.610 1.00 84.12 106 ALA A CA 1
ATOM 857 C C . ALA A 1 106 ? -3.797 10.587 7.806 1.00 84.12 106 ALA A C 1
ATOM 859 O O . ALA A 1 106 ? -2.986 10.353 6.917 1.00 84.12 106 ALA A O 1
ATOM 860 N N . GLN A 1 107 ? -3.430 11.057 9.004 1.00 89.31 107 GLN A N 1
ATOM 861 C CA . GLN A 1 107 ? -2.050 11.425 9.323 1.00 89.31 107 GLN A CA 1
ATOM 862 C C . GLN A 1 107 ? -1.078 10.235 9.236 1.00 89.31 107 GLN A C 1
ATOM 864 O O . GLN A 1 107 ? -0.014 10.342 8.634 1.00 89.31 107 GLN A O 1
ATOM 869 N N . PHE A 1 108 ? -1.400 9.097 9.853 1.00 89.94 108 PHE A N 1
ATOM 870 C CA . PHE A 1 108 ? -0.475 7.964 9.914 1.00 89.94 108 PHE A CA 1
ATOM 871 C C . PHE A 1 108 ? -0.316 7.274 8.563 1.00 89.94 108 PHE A C 1
ATOM 873 O O . PHE A 1 108 ? 0.801 6.870 8.243 1.00 89.94 108 PHE A O 1
ATOM 880 N N . PHE A 1 109 ? -1.387 7.182 7.768 1.00 87.44 109 PHE A N 1
ATOM 881 C CA . PHE A 1 109 ? -1.299 6.685 6.397 1.00 87.44 109 PHE A CA 1
ATOM 882 C C . PHE A 1 109 ? -0.528 7.653 5.496 1.00 87.44 109 PHE A C 1
ATOM 884 O O . PHE A 1 109 ? 0.294 7.200 4.703 1.00 87.44 109 PHE A O 1
ATOM 891 N N . GLU A 1 110 ? -0.700 8.968 5.663 1.00 88.00 110 GLU A N 1
ATOM 892 C CA . GLU A 1 110 ? 0.130 9.957 4.971 1.00 88.00 110 GLU A CA 1
ATOM 893 C C . GLU A 1 110 ? 1.615 9.760 5.298 1.00 88.00 110 GLU A C 1
ATOM 895 O O . GLU A 1 110 ? 2.437 9.640 4.393 1.00 88.00 110 GLU A O 1
ATOM 900 N N . GLU A 1 111 ? 1.967 9.665 6.581 1.00 90.44 111 GLU A N 1
ATOM 901 C CA . GLU A 1 111 ? 3.341 9.401 7.014 1.00 90.44 111 GLU A CA 1
ATOM 902 C C . GLU A 1 111 ? 3.903 8.098 6.414 1.00 90.44 111 GLU A C 1
ATOM 904 O O . GLU A 1 111 ? 5.073 8.057 6.029 1.00 90.44 111 GLU A O 1
ATOM 909 N N . ASP A 1 112 ? 3.086 7.041 6.317 1.00 89.19 112 ASP A N 1
ATOM 910 C CA . ASP A 1 112 ? 3.489 5.762 5.721 1.00 89.19 112 ASP A CA 1
ATOM 911 C C . ASP A 1 112 ? 3.763 5.911 4.216 1.00 89.19 112 ASP A C 1
ATOM 913 O O . ASP A 1 112 ? 4.777 5.406 3.725 1.00 89.19 112 ASP A O 1
ATOM 917 N N . VAL A 1 113 ? 2.938 6.662 3.477 1.00 90.06 113 VAL A N 1
ATOM 918 C CA . VAL A 1 113 ? 3.206 6.937 2.056 1.00 90.06 113 VAL A CA 1
ATOM 919 C C . VAL A 1 113 ? 4.412 7.849 1.869 1.00 90.06 113 VAL A C 1
ATOM 921 O O . VAL A 1 113 ? 5.238 7.567 1.008 1.00 90.06 113 VAL A O 1
ATOM 924 N N . ARG A 1 114 ? 4.592 8.890 2.689 1.00 90.75 114 ARG A N 1
ATOM 925 C CA . ARG A 1 114 ? 5.794 9.744 2.628 1.00 90.75 114 ARG A CA 1
ATOM 926 C C . ARG A 1 114 ? 7.066 8.946 2.902 1.00 90.75 114 ARG A C 1
ATOM 928 O O . ARG A 1 114 ? 8.097 9.170 2.268 1.00 90.75 114 ARG A O 1
ATOM 935 N N . GLN A 1 115 ? 6.998 7.966 3.803 1.00 91.62 115 GLN A N 1
ATOM 936 C CA . GLN A 1 115 ? 8.100 7.036 4.010 1.00 91.62 115 GLN A CA 1
ATOM 937 C C . GLN A 1 115 ? 8.371 6.192 2.757 1.00 91.62 115 GLN A C 1
ATOM 939 O O . GLN A 1 115 ? 9.535 6.037 2.387 1.00 91.62 115 GLN A O 1
ATOM 944 N N . LYS A 1 116 ? 7.339 5.666 2.085 1.00 92.12 116 LYS A N 1
ATOM 945 C CA . LYS A 1 116 ? 7.499 4.946 0.808 1.00 92.12 116 LYS A CA 1
ATOM 946 C C . LYS A 1 116 ? 8.112 5.847 -0.267 1.00 92.12 116 LYS A C 1
ATOM 948 O O . LYS A 1 116 ? 9.081 5.445 -0.909 1.00 92.12 116 LYS A O 1
ATOM 953 N N . GLU A 1 117 ? 7.607 7.073 -0.388 1.00 92.25 117 GLU A N 1
ATOM 954 C CA . GLU A 1 117 ? 8.055 8.092 -1.341 1.00 92.25 117 GLU A CA 1
ATOM 955 C C . GLU A 1 117 ? 9.545 8.414 -1.183 1.00 92.25 117 GLU A C 1
ATOM 957 O O . GLU A 1 117 ? 10.240 8.616 -2.178 1.00 92.25 117 GLU A O 1
ATOM 962 N N . SER A 1 118 ? 10.079 8.370 0.045 1.00 93.19 118 SER A N 1
ATOM 963 C CA . SER A 1 118 ? 11.510 8.601 0.287 1.00 93.19 118 SER A CA 1
ATOM 964 C C . SER A 1 118 ? 12.436 7.648 -0.487 1.00 93.19 118 SER A C 1
ATOM 966 O O . SER A 1 118 ? 13.584 7.999 -0.750 1.00 93.19 118 SER A O 1
ATOM 968 N N . PHE A 1 119 ? 11.937 6.478 -0.909 1.00 94.75 119 PHE A N 1
ATOM 969 C CA . PHE A 1 119 ? 12.676 5.505 -1.717 1.00 94.75 119 PHE A CA 1
ATOM 970 C C . PHE A 1 119 ? 12.461 5.665 -3.231 1.00 94.75 119 PHE A C 1
ATOM 972 O O . PHE A 1 119 ? 13.171 5.038 -4.017 1.00 94.75 119 PHE A O 1
ATOM 979 N N . TYR A 1 120 ? 11.488 6.469 -3.673 1.00 94.50 120 TYR A N 1
ATOM 980 C CA . TYR A 1 120 ? 11.054 6.512 -5.076 1.00 94.50 120 TYR A CA 1
ATOM 981 C C . TYR A 1 120 ? 12.145 7.037 -6.003 1.00 94.50 120 TYR A C 1
ATOM 983 O O . TYR A 1 120 ? 12.364 6.470 -7.072 1.00 94.50 120 TYR A O 1
ATOM 991 N N . LYS A 1 121 ? 12.892 8.054 -5.564 1.00 93.75 121 LYS A N 1
ATOM 992 C CA . LYS A 1 121 ? 14.048 8.572 -6.303 1.00 93.75 121 LYS A CA 1
ATOM 993 C C . LYS A 1 121 ? 15.075 7.475 -6.575 1.00 93.75 121 LYS A C 1
ATOM 995 O O . LYS A 1 121 ? 15.449 7.267 -7.726 1.00 93.75 121 LYS A O 1
ATOM 1000 N N . ASP A 1 122 ? 15.490 6.744 -5.549 1.00 95.94 122 ASP A N 1
ATOM 1001 C CA . ASP A 1 122 ? 16.518 5.711 -5.688 1.00 95.94 122 ASP A CA 1
ATOM 1002 C C . ASP A 1 122 ? 16.026 4.557 -6.574 1.00 95.94 122 ASP A C 1
ATOM 1004 O O . ASP A 1 122 ? 16.756 4.058 -7.431 1.00 95.94 122 ASP A O 1
ATOM 1008 N N . ILE A 1 123 ? 14.752 4.172 -6.440 1.00 96.62 123 ILE A N 1
ATOM 1009 C CA . ILE A 1 123 ? 14.142 3.144 -7.291 1.00 96.62 123 ILE A CA 1
ATOM 1010 C C . ILE A 1 123 ? 14.038 3.613 -8.748 1.00 96.62 123 ILE A C 1
ATOM 1012 O O . ILE A 1 123 ? 14.316 2.822 -9.650 1.00 96.62 123 ILE A O 1
ATOM 1016 N N . SER A 1 124 ? 13.690 4.881 -8.997 1.00 94.12 124 SER A N 1
ATOM 1017 C CA . SER A 1 124 ? 13.622 5.449 -10.351 1.00 94.12 124 SER A CA 1
ATOM 1018 C C . SER A 1 124 ? 14.982 5.394 -11.060 1.00 94.12 124 SER A C 1
ATOM 1020 O O . SER A 1 124 ? 15.069 5.036 -12.233 1.00 94.12 124 SER A O 1
ATOM 1022 N N . GLN A 1 125 ? 16.071 5.646 -10.330 1.00 94.62 125 GLN A N 1
ATOM 1023 C CA . GLN A 1 125 ? 17.429 5.556 -10.864 1.00 94.62 125 GLN A CA 1
ATOM 1024 C C . GLN A 1 125 ? 17.813 4.109 -11.182 1.00 94.62 125 GLN A C 1
ATOM 1026 O O . GLN A 1 125 ? 18.396 3.832 -12.232 1.00 94.62 125 GLN A O 1
ATOM 1031 N N . LEU A 1 126 ? 17.454 3.170 -10.302 1.00 96.50 126 LEU A N 1
ATOM 1032 C CA . LEU A 1 126 ? 17.718 1.750 -10.519 1.00 96.50 126 LEU A CA 1
ATOM 1033 C C . LEU A 1 126 ? 16.931 1.197 -11.705 1.00 96.50 126 LEU A C 1
ATOM 1035 O O . LEU A 1 126 ? 17.513 0.496 -12.531 1.00 96.50 126 LEU A O 1
ATOM 1039 N N . VAL A 1 127 ? 15.647 1.533 -11.845 1.00 94.19 127 VAL A N 1
ATOM 1040 C CA . VAL A 1 127 ? 14.859 1.054 -12.987 1.00 94.19 127 VAL A CA 1
ATOM 1041 C C . VAL A 1 127 ? 15.362 1.655 -14.301 1.00 94.19 127 VAL A C 1
ATOM 1043 O O . VAL A 1 127 ? 15.481 0.920 -15.271 1.00 94.19 127 VAL A O 1
ATOM 1046 N N . ALA A 1 128 ? 15.789 2.923 -14.330 1.00 93.38 128 ALA A N 1
ATOM 1047 C CA . ALA A 1 128 ? 16.412 3.524 -15.514 1.00 93.38 128 ALA A CA 1
ATOM 1048 C C . ALA A 1 128 ? 17.726 2.851 -15.938 1.00 93.38 128 ALA A C 1
ATOM 1050 O O . ALA A 1 128 ? 18.076 2.871 -17.115 1.00 93.38 128 ALA A O 1
ATOM 1051 N N . SER A 1 129 ? 18.438 2.210 -15.006 1.00 93.62 129 SER A N 1
ATOM 1052 C CA . SER A 1 129 ? 19.637 1.431 -15.335 1.00 93.62 129 SER A CA 1
ATOM 1053 C C . SER A 1 129 ? 19.341 0.072 -15.986 1.00 93.62 129 SER A C 1
ATOM 1055 O O . SER A 1 129 ? 20.253 -0.530 -16.550 1.00 93.62 129 SER A O 1
ATOM 1057 N N . VAL A 1 130 ? 18.089 -0.408 -15.934 1.00 92.50 130 VAL A N 1
ATOM 1058 C CA . VAL A 1 130 ? 17.675 -1.679 -16.558 1.00 92.50 130 VAL A CA 1
ATOM 1059 C C . VAL A 1 130 ? 17.694 -1.583 -18.083 1.00 92.50 130 VAL A C 1
ATOM 1061 O O . VAL A 1 130 ? 18.093 -2.534 -18.751 1.00 92.50 130 VAL A O 1
ATOM 1064 N N . ASP A 1 131 ? 17.291 -0.436 -18.630 1.00 91.12 131 ASP A N 1
ATOM 1065 C CA . ASP A 1 131 ? 17.351 -0.145 -20.060 1.00 91.12 131 ASP A CA 1
ATOM 1066 C C . ASP A 1 131 ? 17.707 1.330 -20.265 1.00 91.12 131 ASP A C 1
ATOM 1068 O O . ASP A 1 131 ? 16.855 2.218 -20.226 1.00 91.12 131 ASP A O 1
ATOM 1072 N N . THR A 1 132 ? 18.994 1.587 -20.496 1.00 88.56 132 THR A N 1
ATOM 1073 C CA . THR A 1 132 ? 19.536 2.940 -20.684 1.00 88.56 132 THR A CA 1
ATOM 1074 C C . THR A 1 132 ? 19.153 3.564 -22.025 1.00 88.56 132 THR A C 1
ATOM 1076 O O . THR A 1 132 ? 19.317 4.773 -22.205 1.00 88.56 132 THR A O 1
ATOM 1079 N N . THR A 1 133 ? 18.645 2.764 -22.967 1.00 89.00 133 THR A N 1
ATOM 1080 C CA . THR A 1 133 ? 18.155 3.249 -24.264 1.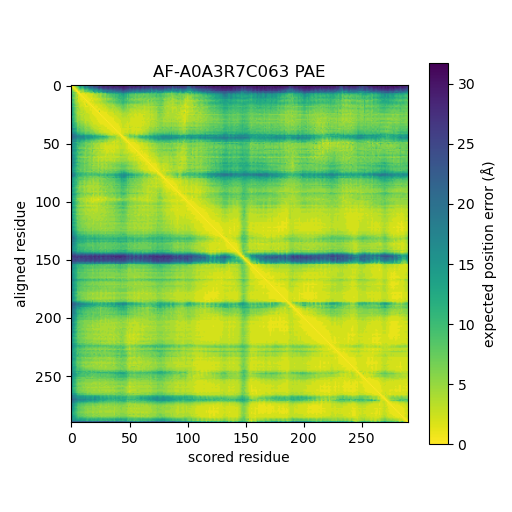00 89.00 133 THR A CA 1
ATOM 1081 C C . THR A 1 133 ? 16.711 3.736 -24.176 1.00 89.00 133 THR A C 1
ATOM 1083 O O . THR A 1 133 ? 16.278 4.550 -24.994 1.00 89.00 133 THR A O 1
ATOM 1086 N N . ASN A 1 134 ? 15.982 3.295 -23.148 1.00 89.00 134 ASN A N 1
ATOM 1087 C CA . ASN A 1 134 ? 14.602 3.670 -22.916 1.00 89.00 134 ASN A CA 1
ATOM 1088 C C . ASN A 1 134 ? 14.505 5.106 -22.382 1.00 89.00 134 ASN A C 1
ATOM 1090 O O . ASN A 1 134 ? 14.780 5.391 -21.213 1.00 89.00 134 ASN A O 1
ATOM 1094 N N . THR A 1 135 ? 14.074 6.025 -23.247 1.00 87.50 135 THR A N 1
ATOM 1095 C CA . THR A 1 135 ? 13.908 7.436 -22.882 1.00 87.50 135 THR A CA 1
ATOM 1096 C C . THR A 1 135 ? 12.885 7.622 -21.767 1.00 87.50 135 THR A C 1
ATOM 1098 O O . THR A 1 135 ? 13.117 8.441 -20.889 1.00 87.50 135 THR A O 1
ATOM 1101 N N . PHE A 1 136 ? 11.818 6.818 -21.734 1.00 86.75 136 PHE A N 1
ATOM 1102 C CA . PHE A 1 136 ? 10.784 6.902 -20.700 1.00 86.75 136 PHE A CA 1
ATOM 1103 C C . PHE A 1 136 ? 11.345 6.645 -19.296 1.00 86.75 136 PHE A C 1
ATOM 1105 O O . PHE A 1 136 ? 11.120 7.450 -18.394 1.00 86.75 136 PHE A O 1
ATOM 1112 N N . LEU A 1 137 ? 12.121 5.575 -19.103 1.00 89.00 137 LEU A N 1
ATOM 1113 C CA . LEU A 1 137 ? 12.703 5.291 -17.788 1.00 89.00 137 LEU A CA 1
ATOM 1114 C C . LEU A 1 137 ? 13.716 6.362 -17.370 1.00 89.00 137 LEU A C 1
ATOM 1116 O O . LEU A 1 137 ? 13.759 6.759 -16.205 1.00 89.00 137 LEU A O 1
ATOM 1120 N N . ARG A 1 138 ? 14.513 6.854 -18.324 1.00 88.81 138 ARG A N 1
ATOM 1121 C CA . ARG A 1 138 ? 15.481 7.927 -18.079 1.00 88.81 138 ARG A CA 1
ATOM 1122 C C . ARG A 1 138 ? 14.792 9.226 -17.667 1.00 88.81 138 ARG A C 1
ATOM 1124 O O . ARG A 1 138 ? 15.237 9.867 -16.718 1.00 88.81 138 ARG A O 1
ATOM 1131 N N . ASP A 1 139 ? 13.726 9.606 -18.360 1.00 87.06 139 ASP A N 1
ATOM 1132 C CA . ASP A 1 139 ? 12.994 10.843 -18.095 1.00 87.06 139 ASP A CA 1
ATOM 1133 C C . ASP A 1 139 ? 12.258 10.752 -16.747 1.00 87.06 139 ASP A C 1
ATOM 1135 O O . ASP A 1 139 ? 12.320 11.688 -15.946 1.00 87.06 139 ASP A O 1
ATOM 1139 N N . ALA A 1 140 ? 11.688 9.581 -16.427 1.00 85.56 140 ALA A N 1
ATOM 1140 C CA . ALA A 1 140 ? 11.107 9.302 -15.116 1.00 85.56 140 ALA A CA 1
ATOM 1141 C C . ALA A 1 140 ? 12.141 9.376 -13.979 1.00 85.56 140 ALA A C 1
ATOM 1143 O O . ALA A 1 140 ? 11.819 9.868 -12.905 1.00 85.56 140 ALA A O 1
ATOM 1144 N N . ALA A 1 141 ? 13.387 8.941 -14.189 1.00 88.00 141 ALA A N 1
ATOM 1145 C CA . ALA A 1 141 ? 14.457 9.116 -13.202 1.00 88.00 141 ALA A CA 1
ATOM 1146 C C . ALA A 1 141 ? 14.927 10.576 -13.091 1.00 88.00 141 ALA A C 1
ATOM 1148 O O . ALA A 1 141 ? 15.239 11.062 -12.000 1.00 88.00 141 ALA A O 1
ATOM 1149 N N . ALA A 1 142 ? 14.975 11.293 -14.216 1.00 87.06 142 ALA A N 1
ATOM 1150 C CA . ALA A 1 142 ? 15.392 12.688 -14.262 1.00 87.06 142 ALA A CA 1
ATOM 1151 C C . ALA A 1 142 ? 14.404 13.619 -13.541 1.00 87.06 142 ALA A C 1
ATOM 1153 O O . ALA A 1 142 ? 14.847 14.601 -12.935 1.00 87.06 142 ALA A O 1
ATOM 1154 N N . SER A 1 143 ? 13.102 13.308 -13.532 1.00 84.75 143 SER A N 1
ATOM 1155 C CA . SER A 1 143 ? 12.086 14.113 -12.831 1.00 84.75 143 SER A CA 1
ATOM 1156 C C . SER A 1 143 ? 12.378 14.263 -11.328 1.00 84.75 143 SER A C 1
ATOM 1158 O O . SER A 1 143 ? 12.161 15.330 -10.763 1.00 84.75 143 SER A O 1
ATOM 1160 N N . TYR A 1 144 ? 13.011 13.265 -10.696 1.00 84.06 144 TYR A N 1
ATOM 1161 C CA . TYR A 1 144 ? 13.430 13.309 -9.286 1.00 84.06 144 TYR A CA 1
ATOM 1162 C C . TYR A 1 144 ? 14.683 14.166 -9.015 1.00 84.06 144 TYR A C 1
ATOM 1164 O O . TYR A 1 144 ? 15.096 14.321 -7.861 1.00 84.06 144 TYR A O 1
ATOM 1172 N N . THR A 1 145 ? 15.339 14.685 -10.056 1.00 78.25 145 THR A N 1
ATOM 1173 C CA . THR A 1 145 ? 16.534 15.545 -9.942 1.00 78.25 145 THR A CA 1
ATOM 1174 C C . THR A 1 145 ? 16.274 17.000 -10.316 1.00 78.25 145 THR A C 1
ATOM 1176 O O . THR A 1 145 ? 17.048 17.874 -9.925 1.00 78.25 145 THR A O 1
ATOM 1179 N N . LYS A 1 146 ? 15.187 17.277 -11.043 1.00 71.75 146 LYS A N 1
ATOM 1180 C CA . LYS A 1 146 ? 14.786 18.634 -11.410 1.00 71.75 146 LYS A CA 1
ATOM 1181 C C . LYS A 1 146 ? 14.145 19.338 -10.210 1.00 71.75 146 LYS A C 1
ATOM 1183 O O . LYS A 1 146 ? 13.452 18.724 -9.407 1.00 71.75 146 LYS A O 1
ATOM 1188 N N . VAL A 1 147 ? 14.373 20.648 -10.099 1.00 55.97 147 VAL A N 1
ATOM 1189 C CA . VAL A 1 147 ? 13.863 21.486 -8.995 1.00 55.97 147 VAL A CA 1
ATOM 1190 C C . VAL A 1 147 ? 12.321 21.579 -9.007 1.00 55.97 147 VAL A C 1
ATOM 1192 O O . VAL A 1 147 ? 11.718 21.781 -7.957 1.00 55.97 147 VAL A O 1
ATOM 1195 N N . CYS A 1 148 ? 11.674 21.337 -10.157 1.00 52.81 148 CYS A N 1
ATOM 1196 C CA . CYS A 1 148 ? 10.218 21.204 -10.293 1.00 52.81 148 CYS A CA 1
ATOM 1197 C C . CYS A 1 148 ? 9.805 19.720 -10.298 1.00 52.81 148 CYS A C 1
ATOM 1199 O O . CYS A 1 148 ? 9.663 19.098 -11.344 1.00 52.81 148 CYS A O 1
ATOM 1201 N N . TYR A 1 149 ? 9.637 19.154 -9.105 1.00 51.88 149 TYR A N 1
ATOM 1202 C CA . TYR A 1 149 ? 9.436 17.721 -8.840 1.00 51.88 149 TYR A CA 1
ATOM 1203 C C . TYR A 1 149 ? 8.114 17.113 -9.378 1.00 51.88 149 TYR A C 1
ATOM 1205 O O . TYR A 1 149 ? 8.031 15.896 -9.545 1.00 51.88 149 TYR A O 1
ATOM 1213 N N . ASN A 1 150 ? 7.092 17.932 -9.668 1.00 52.31 150 ASN A N 1
ATOM 1214 C CA . ASN A 1 150 ? 5.723 17.450 -9.927 1.00 52.31 150 ASN A CA 1
ATOM 1215 C C . ASN A 1 150 ? 5.203 17.638 -11.362 1.00 52.31 150 ASN A C 1
ATOM 1217 O O . ASN A 1 150 ? 4.265 16.944 -11.739 1.00 52.31 150 ASN A O 1
ATOM 1221 N N . GLU A 1 151 ? 5.787 18.527 -12.169 1.00 51.44 151 GLU A N 1
ATOM 1222 C CA . GLU A 1 151 ? 5.250 18.837 -13.511 1.00 51.44 151 GLU A CA 1
ATOM 1223 C C . GLU A 1 151 ? 5.695 17.838 -14.596 1.00 51.44 151 GLU A C 1
ATOM 1225 O O . GLU A 1 151 ? 5.112 17.803 -15.674 1.00 51.44 151 GLU A O 1
ATOM 1230 N N . ASP A 1 152 ? 6.686 16.990 -14.294 1.00 57.12 152 ASP A N 1
ATOM 1231 C CA . ASP A 1 152 ? 7.371 16.145 -15.281 1.00 57.12 152 ASP A CA 1
ATOM 1232 C C . ASP A 1 152 ? 7.095 14.631 -15.152 1.00 57.12 152 ASP A C 1
ATOM 1234 O O . ASP A 1 152 ? 7.636 13.865 -15.955 1.00 57.12 152 ASP A O 1
ATOM 1238 N N . LYS A 1 153 ? 6.316 14.147 -14.163 1.00 65.44 153 LYS A N 1
ATOM 1239 C CA . LYS A 1 153 ? 5.966 12.706 -14.118 1.00 65.44 153 LYS A CA 1
ATOM 1240 C C . LYS A 1 153 ? 4.717 12.401 -14.950 1.00 65.44 153 LYS A C 1
ATOM 1242 O O . LYS A 1 153 ? 3.866 13.252 -15.186 1.00 65.44 153 LYS A O 1
ATOM 1247 N N . MET A 1 154 ? 4.664 11.166 -15.438 1.00 78.62 154 MET A N 1
ATOM 1248 C CA . MET A 1 154 ? 3.819 10.761 -16.561 1.00 78.62 154 MET A CA 1
ATOM 1249 C C . MET A 1 154 ? 2.358 10.493 -16.162 1.00 78.62 154 MET A C 1
ATOM 1251 O O . MET A 1 154 ? 2.085 10.111 -15.025 1.00 78.62 154 MET A O 1
ATOM 1255 N N . ASP A 1 155 ? 1.440 10.603 -17.130 1.00 87.94 155 ASP A N 1
ATOM 1256 C CA . ASP A 1 155 ? 0.046 10.151 -17.004 1.00 87.94 155 ASP A CA 1
ATOM 1257 C C . ASP A 1 155 ? -0.008 8.614 -16.824 1.00 87.94 155 ASP A C 1
ATOM 1259 O O . ASP A 1 155 ? 0.488 7.880 -17.701 1.00 87.94 155 ASP A O 1
ATOM 1263 N N . PRO A 1 156 ? -0.633 8.103 -15.740 1.00 90.81 156 PRO A N 1
ATOM 1264 C CA . PRO A 1 156 ? -0.821 6.674 -15.491 1.00 90.81 156 PRO A CA 1
ATOM 1265 C C . PRO A 1 156 ? -1.364 5.883 -16.688 1.00 90.81 156 PRO A C 1
ATOM 1267 O O . PRO A 1 156 ? -0.950 4.744 -16.907 1.00 90.81 156 PRO A O 1
ATOM 1270 N N . LYS A 1 157 ? -2.220 6.480 -17.528 1.00 90.38 157 LYS A N 1
ATOM 1271 C CA . LYS A 1 157 ? -2.825 5.823 -18.707 1.00 90.38 157 LYS A CA 1
ATOM 1272 C C . LYS A 1 157 ? -1.811 5.324 -19.731 1.00 90.38 157 LYS A C 1
ATOM 1274 O O . LYS A 1 157 ? -2.139 4.469 -20.552 1.00 90.38 157 LYS A O 1
ATOM 1279 N N . THR A 1 158 ? -0.592 5.856 -19.708 1.00 90.81 158 THR A N 1
ATOM 1280 C CA . THR A 1 158 ? 0.472 5.484 -20.650 1.00 90.81 158 THR A CA 1
ATOM 1281 C C . THR A 1 158 ? 1.298 4.283 -20.185 1.00 90.81 158 THR A C 1
ATOM 1283 O O . THR A 1 158 ? 1.882 3.585 -21.014 1.00 90.81 158 THR A O 1
ATOM 1286 N N . LEU A 1 159 ? 1.296 3.972 -18.882 1.00 92.62 159 LEU A N 1
ATOM 1287 C CA . LEU A 1 159 ? 2.066 2.870 -18.294 1.00 92.62 159 LEU A CA 1
ATOM 1288 C C . LEU A 1 159 ? 1.789 1.486 -18.910 1.00 92.62 159 LEU A C 1
ATOM 1290 O O . LEU A 1 159 ? 2.745 0.721 -19.080 1.00 92.62 159 LEU A O 1
ATOM 1294 N N . PRO A 1 160 ? 0.549 1.131 -19.311 1.00 93.50 160 PRO A N 1
ATOM 1295 C CA . PRO A 1 160 ? 0.277 -0.149 -19.961 1.00 93.50 160 PRO A CA 1
ATOM 1296 C C . PRO A 1 160 ? 1.064 -0.389 -21.258 1.00 93.50 160 PRO A C 1
ATOM 1298 O O . PRO A 1 160 ? 1.261 -1.545 -21.630 1.00 93.50 160 PRO A O 1
ATOM 1301 N N . ALA A 1 161 ? 1.558 0.658 -21.931 1.00 93.25 161 ALA A N 1
ATOM 1302 C CA . ALA A 1 161 ? 2.402 0.510 -23.120 1.00 93.25 161 ALA A CA 1
ATOM 1303 C C . ALA A 1 161 ? 3.771 -0.128 -22.810 1.00 93.25 161 ALA A C 1
ATOM 1305 O O . ALA A 1 161 ? 4.406 -0.694 -23.695 1.00 93.25 161 ALA A O 1
ATOM 1306 N N . PHE A 1 162 ? 4.211 -0.094 -21.548 1.00 93.50 162 PHE A N 1
ATOM 1307 C CA . PHE A 1 162 ? 5.502 -0.623 -21.100 1.00 93.50 162 PHE A CA 1
ATOM 1308 C C . PHE A 1 162 ? 5.391 -2.012 -20.457 1.00 93.50 162 PHE A C 1
ATOM 1310 O O . PHE A 1 162 ? 6.332 -2.479 -19.817 1.00 93.50 162 PHE A O 1
ATOM 1317 N N . ARG A 1 163 ? 4.259 -2.711 -20.612 1.00 95.19 163 ARG A N 1
ATOM 1318 C CA . ARG A 1 163 ? 4.054 -4.046 -20.020 1.00 95.19 163 ARG A CA 1
ATOM 1319 C C . ARG A 1 163 ? 5.174 -5.024 -20.368 1.00 95.19 163 ARG A C 1
ATOM 1321 O O . ARG A 1 163 ? 5.666 -5.693 -19.466 1.00 95.19 163 ARG A O 1
ATOM 1328 N N . ASP A 1 164 ? 5.622 -5.065 -21.619 1.00 95.44 164 ASP A N 1
ATOM 1329 C CA . ASP A 1 164 ? 6.657 -6.013 -22.052 1.00 95.44 164 ASP A CA 1
ATOM 1330 C C . ASP A 1 164 ? 8.012 -5.744 -21.383 1.00 95.44 164 ASP A C 1
ATOM 1332 O O . ASP A 1 164 ? 8.698 -6.677 -20.954 1.00 95.44 164 ASP A O 1
ATOM 1336 N N . LEU A 1 165 ? 8.351 -4.465 -21.186 1.00 95.38 165 LEU A N 1
ATOM 1337 C CA . LEU A 1 165 ? 9.543 -4.038 -20.452 1.00 95.38 165 LEU A CA 1
ATOM 1338 C C . LEU A 1 165 ? 9.527 -4.578 -19.018 1.00 95.38 165 LEU A C 1
ATOM 1340 O O . LEU A 1 165 ? 10.517 -5.126 -18.551 1.00 95.38 165 LEU A O 1
ATOM 1344 N N . PHE A 1 166 ? 8.392 -4.489 -18.328 1.00 96.81 166 PHE A N 1
ATOM 1345 C CA . PHE A 1 166 ? 8.245 -4.959 -16.946 1.00 96.81 166 PHE A CA 1
ATOM 1346 C C . PHE A 1 166 ? 7.884 -6.446 -16.815 1.00 96.81 166 PHE A C 1
ATOM 1348 O O . PHE A 1 166 ? 7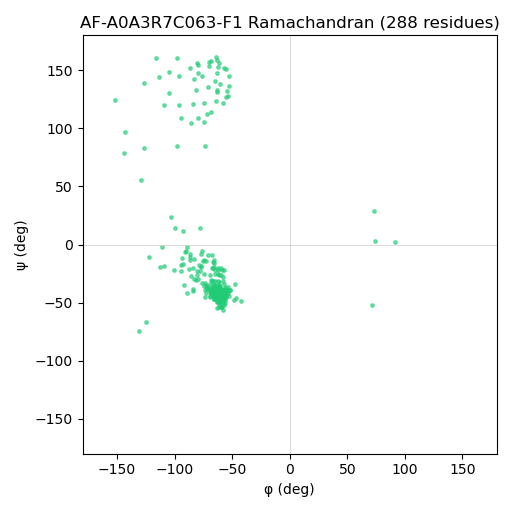.899 -6.985 -15.705 1.00 96.81 166 PHE A O 1
ATOM 1355 N N . ALA A 1 167 ? 7.572 -7.114 -17.925 1.00 95.94 167 ALA A N 1
ATOM 1356 C CA . ALA A 1 167 ? 7.354 -8.554 -17.985 1.00 95.94 167 ALA A CA 1
ATOM 1357 C C . ALA A 1 167 ? 8.659 -9.338 -18.175 1.00 95.94 167 ALA A C 1
ATOM 1359 O O . ALA A 1 167 ? 8.723 -10.489 -17.744 1.00 95.94 167 ALA A O 1
ATOM 1360 N N . SER A 1 168 ? 9.691 -8.737 -18.786 1.00 94.81 168 SER A N 1
ATOM 1361 C CA . SER A 1 168 ? 10.975 -9.406 -19.029 1.00 94.81 168 SER A CA 1
ATOM 1362 C C . SER A 1 168 ? 12.199 -8.579 -18.587 1.00 94.81 168 SER A C 1
ATOM 1364 O O . SER A 1 168 ? 12.726 -8.902 -17.520 1.00 94.81 168 SER A O 1
ATOM 1366 N N . PRO A 1 169 ? 12.651 -7.508 -19.283 1.00 94.25 169 PRO A N 1
ATOM 1367 C CA . PRO A 1 169 ? 13.867 -6.779 -18.881 1.00 94.25 169 PRO A CA 1
ATOM 1368 C C . PRO A 1 169 ? 13.856 -6.267 -17.432 1.00 94.25 169 PRO A C 1
ATOM 1370 O O . PRO A 1 169 ? 14.816 -6.456 -16.691 1.00 94.25 169 PRO A O 1
ATOM 1373 N N . ALA A 1 170 ? 12.743 -5.670 -17.010 1.00 96.19 170 ALA A N 1
ATOM 1374 C CA . ALA A 1 170 ? 12.508 -5.145 -15.670 1.00 96.19 170 ALA A CA 1
ATOM 1375 C C . ALA A 1 170 ? 11.604 -6.067 -14.833 1.00 96.19 170 ALA A C 1
ATOM 1377 O O . ALA A 1 170 ? 10.955 -5.609 -13.891 1.00 96.19 170 ALA A O 1
ATOM 1378 N N . ALA A 1 171 ? 11.526 -7.363 -15.154 1.00 97.69 171 ALA A N 1
ATOM 1379 C CA . ALA A 1 171 ? 10.801 -8.335 -14.337 1.00 97.69 171 ALA A CA 1
ATOM 1380 C C . ALA A 1 171 ? 11.432 -8.467 -12.943 1.00 97.69 171 ALA A C 1
ATOM 1382 O O . ALA A 1 171 ? 12.652 -8.413 -12.802 1.00 97.69 171 ALA A O 1
ATOM 1383 N N . LEU A 1 172 ? 10.625 -8.730 -11.906 1.00 98.00 172 LEU A N 1
ATOM 1384 C CA . LEU A 1 172 ? 11.106 -8.822 -10.516 1.00 98.00 172 LEU A CA 1
ATOM 1385 C C . LEU A 1 172 ? 12.269 -9.820 -10.340 1.00 98.00 172 LEU A C 1
ATOM 1387 O O . LEU A 1 172 ? 13.198 -9.571 -9.575 1.00 98.00 172 LEU A O 1
ATOM 1391 N N . SER A 1 173 ? 12.251 -10.939 -11.064 1.00 97.00 173 SER A N 1
ATOM 1392 C CA . SER A 1 173 ? 13.321 -11.944 -11.039 1.00 97.00 173 SER A CA 1
ATOM 1393 C C . SER A 1 173 ? 14.636 -11.453 -11.666 1.00 97.00 173 SER A C 1
ATOM 1395 O O . SER A 1 173 ? 15.713 -11.867 -11.216 1.00 97.00 173 SER A O 1
ATOM 1397 N N . ALA A 1 174 ? 14.560 -10.551 -12.649 1.00 97.06 174 ALA A N 1
ATOM 1398 C CA . ALA A 1 174 ? 15.697 -9.949 -13.343 1.00 97.06 174 ALA A CA 1
ATOM 1399 C C . ALA A 1 174 ? 16.338 -8.799 -12.546 1.00 97.06 174 ALA A C 1
ATOM 1401 O O . ALA A 1 174 ? 17.541 -8.573 -12.662 1.00 97.06 174 ALA A O 1
ATOM 1402 N N . LEU A 1 175 ? 15.578 -8.127 -11.673 1.00 97.56 175 LEU A N 1
ATOM 1403 C CA . LEU A 1 175 ? 16.079 -6.998 -10.882 1.00 97.56 175 LEU A CA 1
ATOM 1404 C C . LEU A 1 175 ? 17.223 -7.388 -9.934 1.00 97.56 175 LEU A C 1
ATOM 1406 O O . LEU A 1 175 ? 17.330 -8.521 -9.444 1.00 97.56 175 LEU A O 1
ATOM 1410 N N . SER A 1 176 ? 18.081 -6.413 -9.634 1.00 97.06 176 SER A N 1
ATOM 1411 C CA . SER A 1 176 ? 19.163 -6.570 -8.662 1.00 97.06 176 SER A CA 1
ATOM 1412 C C . SER A 1 176 ? 18.618 -6.672 -7.230 1.00 97.06 176 SER A C 1
ATOM 1414 O O . SER A 1 176 ? 17.550 -6.156 -6.900 1.00 97.06 176 SER A O 1
ATOM 1416 N N . THR A 1 177 ? 19.357 -7.330 -6.333 1.00 97.00 177 THR A N 1
ATOM 1417 C CA . THR A 1 177 ? 18.945 -7.441 -4.922 1.00 97.00 177 THR A CA 1
ATOM 1418 C C . THR A 1 177 ? 18.778 -6.075 -4.234 1.00 97.00 177 THR A C 1
ATOM 1420 O O . THR A 1 177 ? 17.787 -5.919 -3.521 1.00 97.00 177 THR A O 1
ATOM 1423 N N . PRO A 1 178 ? 19.667 -5.074 -4.424 1.00 96.88 178 PRO A N 1
ATOM 1424 C CA . PRO A 1 178 ? 19.452 -3.732 -3.875 1.00 96.88 178 PRO A CA 1
ATOM 1425 C C . PRO A 1 178 ? 18.128 -3.101 -4.324 1.00 96.88 178 PRO A C 1
ATOM 1427 O O . PRO A 1 178 ? 17.388 -2.589 -3.487 1.00 96.88 178 PRO A O 1
ATOM 1430 N N . HIS A 1 179 ? 17.784 -3.228 -5.610 1.00 97.62 179 HIS A N 1
ATOM 1431 C CA . HIS A 1 179 ? 16.513 -2.746 -6.161 1.00 97.62 179 HIS A CA 1
ATOM 1432 C C . HIS A 1 179 ? 15.321 -3.422 -5.488 1.00 97.62 179 HIS A C 1
ATOM 1434 O O . HIS A 1 179 ? 14.424 -2.747 -4.990 1.00 97.62 179 HIS A O 1
ATOM 1440 N N . LEU A 1 180 ? 15.347 -4.751 -5.367 1.00 97.81 180 LEU A N 1
ATOM 1441 C CA . LEU A 1 180 ? 14.277 -5.504 -4.709 1.00 97.81 180 LEU A CA 1
ATOM 1442 C C . LEU A 1 180 ? 14.089 -5.108 -3.239 1.00 97.81 180 LEU A C 1
ATOM 1444 O O . LEU A 1 180 ? 12.956 -5.043 -2.769 1.00 97.81 180 LEU A O 1
ATOM 1448 N N . LYS A 1 181 ? 15.172 -4.824 -2.505 1.00 96.81 181 LYS A N 1
ATOM 1449 C CA . LYS A 1 181 ? 15.086 -4.374 -1.106 1.00 96.81 181 LYS A CA 1
ATOM 1450 C C . LYS A 1 181 ? 14.385 -3.024 -0.987 1.00 96.81 181 LYS A C 1
ATOM 1452 O O . LYS A 1 181 ? 13.493 -2.899 -0.149 1.00 96.81 181 LYS A O 1
ATOM 1457 N N . LEU A 1 182 ? 14.749 -2.059 -1.834 1.00 96.75 182 LEU A N 1
ATOM 1458 C CA . LEU A 1 182 ? 14.087 -0.753 -1.866 1.00 96.75 182 LEU A CA 1
ATOM 1459 C C . LEU A 1 182 ? 12.621 -0.892 -2.273 1.00 96.75 182 LEU A C 1
ATOM 1461 O O . LEU A 1 182 ? 11.752 -0.325 -1.621 1.00 96.75 182 LEU A O 1
ATOM 1465 N N . LEU A 1 183 ? 12.321 -1.722 -3.275 1.00 96.75 183 LEU A N 1
ATOM 1466 C CA . LEU A 1 183 ? 10.945 -1.947 -3.714 1.00 96.75 183 LEU A CA 1
ATOM 1467 C C . LEU A 1 183 ? 10.092 -2.602 -2.615 1.00 96.75 183 LEU A C 1
ATOM 1469 O O . LEU A 1 183 ? 8.939 -2.230 -2.422 1.00 96.75 183 LEU A O 1
ATOM 1473 N N . VAL A 1 184 ? 10.654 -3.525 -1.823 1.00 96.00 184 VAL A N 1
ATOM 1474 C CA . VAL A 1 184 ? 9.976 -4.072 -0.632 1.00 96.00 184 VAL A CA 1
ATOM 1475 C C . VAL A 1 184 ? 9.678 -2.976 0.391 1.00 96.00 184 VAL A C 1
ATOM 1477 O O . VAL A 1 184 ? 8.597 -2.983 0.976 1.00 96.00 184 VAL A O 1
ATOM 1480 N N . GLN A 1 185 ? 10.600 -2.037 0.608 1.00 94.25 185 GLN A N 1
ATOM 1481 C CA . GLN A 1 185 ? 10.395 -0.915 1.528 1.00 94.25 185 GLN A CA 1
ATOM 1482 C C . GLN A 1 185 ? 9.348 0.078 1.014 1.00 94.25 185 GLN A C 1
ATOM 1484 O O . GLN A 1 185 ? 8.514 0.531 1.791 1.00 94.25 185 GLN A O 1
ATOM 1489 N N . ALA A 1 186 ? 9.334 0.334 -0.291 1.00 94.06 186 ALA A N 1
ATOM 1490 C CA . ALA A 1 186 ? 8.400 1.235 -0.953 1.00 94.06 186 ALA A CA 1
ATOM 1491 C C . ALA A 1 186 ? 6.973 0.674 -1.103 1.00 94.06 186 ALA A C 1
ATOM 1493 O O . ALA A 1 186 ? 6.060 1.423 -1.424 1.00 94.06 186 ALA A O 1
ATOM 1494 N N . THR A 1 187 ? 6.747 -0.627 -0.882 1.00 91.50 187 THR A N 1
ATOM 1495 C CA . THR A 1 187 ? 5.447 -1.276 -1.175 1.00 91.50 187 THR A CA 1
ATOM 1496 C C . TH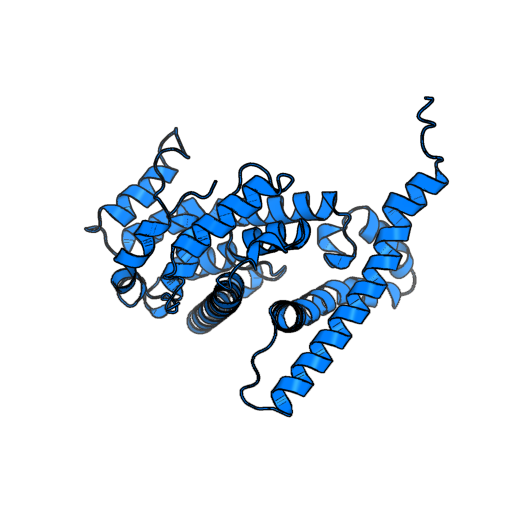R A 1 187 ? 4.786 -1.950 0.029 1.00 91.50 187 THR A C 1
ATOM 1498 O O . THR A 1 187 ? 3.625 -2.354 -0.050 1.00 91.50 187 THR A O 1
ATOM 1501 N N . SER A 1 188 ? 5.493 -2.102 1.154 1.00 81.50 188 SER A N 1
ATOM 1502 C CA . SER A 1 188 ? 5.040 -2.899 2.300 1.00 81.50 188 SER A CA 1
ATOM 1503 C C . SER A 1 188 ? 4.662 -2.033 3.502 1.00 81.50 188 SER A C 1
ATOM 1505 O O . SER A 1 188 ? 5.537 -1.441 4.120 1.00 81.50 188 SER A O 1
ATOM 1507 N N . ALA A 1 189 ? 3.408 -2.119 3.952 1.00 69.81 189 ALA A N 1
ATOM 1508 C CA . ALA A 1 189 ? 2.917 -1.521 5.206 1.00 69.81 189 ALA A CA 1
ATOM 1509 C C . ALA A 1 189 ? 3.293 -2.320 6.485 1.00 69.81 189 ALA A C 1
ATOM 1511 O O . ALA A 1 189 ? 2.714 -2.152 7.556 1.00 69.81 189 ALA A O 1
ATOM 1512 N N . SER A 1 190 ? 4.232 -3.270 6.388 1.00 75.00 190 SER A N 1
ATOM 1513 C CA . SER A 1 190 ? 4.608 -4.140 7.514 1.00 75.00 190 SER A CA 1
ATOM 1514 C C . SER A 1 190 ? 5.590 -3.451 8.471 1.00 75.00 190 SER A C 1
ATOM 1516 O O . SER A 1 190 ? 6.647 -3.009 8.015 1.00 75.00 190 SER A O 1
ATOM 1518 N N . PRO A 1 191 ? 5.372 -3.500 9.800 1.00 68.38 191 PRO A N 1
ATOM 1519 C CA . PRO A 1 191 ? 6.344 -2.995 10.776 1.00 68.38 191 PRO A CA 1
ATOM 1520 C C . PRO A 1 191 ? 7.683 -3.756 10.731 1.00 68.38 191 PRO A C 1
ATOM 1522 O O . PRO A 1 191 ? 8.720 -3.235 11.132 1.00 68.38 191 PRO A O 1
ATOM 1525 N N . PHE A 1 192 ? 7.691 -4.976 10.184 1.00 78.81 192 PHE A N 1
ATOM 1526 C CA . PHE A 1 192 ? 8.888 -5.808 10.035 1.00 78.81 192 PHE A CA 1
ATOM 1527 C C . PHE A 1 192 ? 9.590 -5.635 8.680 1.00 78.81 192 PHE A C 1
ATOM 1529 O O . PHE A 1 192 ? 10.470 -6.426 8.339 1.00 78.81 192 PHE A O 1
ATOM 1536 N N . VAL A 1 193 ? 9.223 -4.622 7.886 1.00 85.25 193 VAL A N 1
ATOM 1537 C CA . VAL A 1 193 ? 9.753 -4.422 6.525 1.00 85.25 193 VAL A CA 1
ATOM 1538 C C . VAL A 1 193 ? 11.282 -4.375 6.479 1.00 85.25 193 VAL A C 1
ATOM 1540 O O . VAL A 1 193 ? 11.879 -4.980 5.594 1.00 85.25 193 VAL A O 1
ATOM 1543 N N . LYS A 1 194 ? 11.933 -3.763 7.478 1.00 85.56 194 LYS A N 1
ATOM 1544 C CA . LYS A 1 194 ? 13.402 -3.720 7.570 1.00 85.56 194 LYS A CA 1
ATOM 1545 C C . LYS A 1 194 ? 14.028 -5.098 7.770 1.00 85.56 194 LYS A C 1
ATOM 1547 O O . LYS A 1 194 ? 15.096 -5.348 7.239 1.00 85.56 194 LYS A O 1
ATOM 1552 N N . VAL A 1 195 ? 13.376 -5.996 8.506 1.00 88.25 195 VAL A N 1
ATOM 1553 C CA . VAL A 1 195 ? 13.879 -7.365 8.712 1.00 88.25 195 VAL A CA 1
ATOM 1554 C C . VAL A 1 195 ? 13.729 -8.182 7.428 1.00 88.25 195 VAL A C 1
ATOM 1556 O O . VAL A 1 195 ? 14.601 -8.969 7.070 1.00 88.25 195 VAL A O 1
ATOM 1559 N N . ILE A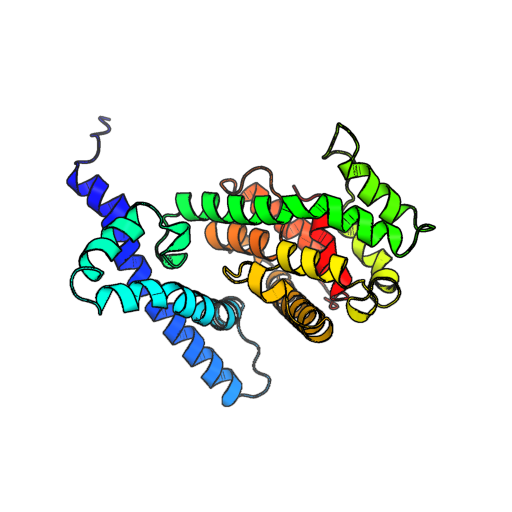 1 196 ? 12.645 -7.947 6.686 1.00 88.19 196 ILE A N 1
ATOM 1560 C CA . ILE A 1 196 ? 12.352 -8.649 5.433 1.00 88.19 196 ILE A CA 1
ATOM 1561 C C . ILE A 1 196 ? 13.434 -8.395 4.375 1.00 88.19 196 ILE A C 1
ATOM 1563 O O . ILE A 1 196 ? 13.725 -9.300 3.599 1.00 88.19 196 ILE A O 1
ATOM 1567 N N . THR A 1 197 ? 14.087 -7.227 4.357 1.00 91.44 197 THR A N 1
ATOM 1568 C CA . THR A 1 197 ? 15.149 -6.924 3.374 1.00 91.44 197 THR A CA 1
ATOM 1569 C C . THR A 1 197 ? 16.425 -7.759 3.552 1.00 91.44 197 THR A C 1
ATOM 1571 O O . THR A 1 197 ? 17.299 -7.725 2.682 1.00 91.44 197 THR A O 1
ATOM 1574 N N . TYR A 1 198 ? 16.555 -8.525 4.639 1.00 93.75 198 TYR A N 1
ATOM 1575 C CA . TYR A 1 198 ? 17.655 -9.477 4.838 1.00 93.75 198 TYR A CA 1
ATOM 1576 C C . TYR A 1 198 ? 17.352 -10.879 4.295 1.00 93.75 198 TYR A C 1
ATOM 1578 O O . TYR A 1 198 ? 18.239 -11.730 4.288 1.00 93.75 198 TYR A O 1
ATOM 1586 N N . LEU A 1 199 ? 16.128 -11.132 3.820 1.00 94.25 199 LEU A N 1
ATOM 1587 C CA . LEU A 1 199 ? 15.767 -12.419 3.233 1.00 94.25 199 LEU A CA 1
ATOM 1588 C C . LEU A 1 199 ? 16.449 -12.644 1.868 1.00 94.25 199 LEU A C 1
ATOM 1590 O O . LEU A 1 199 ? 16.801 -11.680 1.178 1.00 94.25 199 LEU A O 1
ATOM 1594 N N . PRO A 1 200 ? 16.609 -13.912 1.438 1.00 96.81 200 PRO A N 1
ATOM 1595 C CA . PRO A 1 200 ? 17.156 -14.238 0.123 1.00 96.81 200 PRO A CA 1
ATOM 1596 C C . PRO A 1 200 ? 16.354 -13.611 -1.025 1.00 96.81 200 PRO A C 1
ATOM 1598 O O . PRO A 1 200 ? 15.135 -13.457 -0.927 1.00 96.81 200 PRO A O 1
ATOM 1601 N N . LYS A 1 201 ? 17.020 -13.337 -2.159 1.00 96.88 201 LYS A N 1
ATOM 1602 C CA . LYS A 1 201 ? 16.419 -12.711 -3.357 1.00 96.88 201 LYS A CA 1
ATOM 1603 C C . LYS A 1 201 ? 15.082 -13.348 -3.756 1.00 96.88 201 LYS A C 1
ATOM 1605 O O . LYS A 1 201 ? 14.113 -12.637 -3.996 1.00 96.88 201 LYS A O 1
ATOM 1610 N N . THR A 1 202 ? 15.015 -14.678 -3.780 1.00 97.06 202 THR A N 1
ATOM 1611 C CA . THR A 1 202 ? 13.808 -15.439 -4.145 1.00 97.06 202 THR A CA 1
ATOM 1612 C C . THR A 1 202 ? 12.609 -15.116 -3.253 1.00 97.06 202 THR A C 1
ATOM 1614 O O . THR A 1 202 ? 11.501 -14.965 -3.754 1.00 97.06 202 THR A O 1
ATOM 1617 N N . HIS A 1 203 ? 12.827 -14.931 -1.949 1.00 96.06 203 HIS A N 1
ATOM 1618 C CA . HIS A 1 203 ? 11.769 -14.585 -1.000 1.00 96.06 203 HIS A CA 1
ATOM 1619 C C . HIS A 1 203 ? 11.306 -13.134 -1.169 1.00 96.06 203 HIS A C 1
ATOM 1621 O O . HIS A 1 203 ? 10.118 -12.849 -1.019 1.00 96.06 203 HIS A O 1
ATOM 1627 N N . LEU A 1 204 ? 12.224 -12.217 -1.505 1.00 96.62 204 LEU A N 1
ATOM 1628 C CA . LEU A 1 204 ? 11.868 -10.833 -1.832 1.00 96.62 204 LEU A CA 1
ATOM 1629 C C . LEU A 1 204 ? 10.964 -10.791 -3.070 1.00 96.62 204 LEU A C 1
ATOM 1631 O O . LEU A 1 204 ? 9.916 -10.152 -3.030 1.00 96.62 204 LEU A O 1
ATOM 1635 N N . VAL A 1 205 ? 11.329 -11.527 -4.127 1.00 97.75 205 VAL A N 1
ATOM 1636 C CA . VAL A 1 205 ? 10.533 -11.636 -5.361 1.00 97.75 205 VAL A CA 1
ATOM 1637 C C . VAL A 1 205 ? 9.147 -12.206 -5.068 1.00 97.75 205 VAL A C 1
ATOM 1639 O O . VAL A 1 205 ? 8.160 -11.536 -5.350 1.00 97.75 205 VAL A O 1
ATOM 1642 N N . GLN A 1 206 ? 9.054 -13.364 -4.408 1.00 96.38 206 GLN A N 1
ATOM 1643 C CA . GLN A 1 206 ? 7.767 -13.987 -4.062 1.00 96.38 206 GLN A CA 1
ATOM 1644 C C . GLN A 1 206 ? 6.867 -13.062 -3.236 1.00 96.38 206 GLN A C 1
ATOM 1646 O O . GLN A 1 206 ? 5.648 -13.024 -3.413 1.00 96.38 206 GLN A O 1
ATOM 1651 N N . ARG A 1 207 ? 7.454 -12.295 -2.310 1.00 94.44 207 ARG A N 1
ATOM 1652 C CA . ARG A 1 207 ? 6.705 -11.325 -1.510 1.00 94.44 207 ARG A CA 1
ATOM 1653 C C . ARG A 1 207 ? 6.154 -10.190 -2.368 1.00 94.44 207 ARG A C 1
ATOM 1655 O O . ARG A 1 207 ? 5.003 -9.807 -2.172 1.00 94.44 207 ARG A O 1
ATOM 1662 N N . LEU A 1 208 ? 6.966 -9.644 -3.267 1.00 96.69 208 LEU A N 1
ATOM 1663 C CA . LEU A 1 208 ? 6.563 -8.576 -4.179 1.00 96.69 208 LEU A CA 1
ATOM 1664 C C . LEU A 1 208 ? 5.493 -9.072 -5.162 1.00 96.69 208 LEU A C 1
ATOM 1666 O O . LEU A 1 208 ? 4.477 -8.408 -5.331 1.00 96.69 208 LEU A O 1
ATOM 1670 N N . GLU A 1 209 ? 5.640 -10.276 -5.716 1.00 97.00 209 GLU A N 1
ATOM 1671 C CA . GLU A 1 209 ? 4.617 -10.919 -6.553 1.00 97.00 209 GLU A CA 1
ATOM 1672 C C . GLU A 1 209 ? 3.297 -11.083 -5.801 1.00 97.00 209 GLU A C 1
ATOM 1674 O O . GLU A 1 209 ? 2.241 -10.693 -6.300 1.00 97.00 209 GLU A O 1
ATOM 1679 N N . LYS A 1 210 ? 3.354 -11.582 -4.559 1.00 93.88 210 LYS A N 1
ATOM 1680 C CA . LYS A 1 210 ? 2.176 -11.673 -3.696 1.00 93.88 210 LYS A CA 1
ATOM 1681 C C . LYS A 1 210 ? 1.544 -10.300 -3.477 1.00 93.88 210 LYS A C 1
ATOM 1683 O O . LYS A 1 210 ? 0.327 -10.177 -3.573 1.00 93.88 210 LYS A O 1
ATOM 1688 N N . ARG A 1 211 ? 2.350 -9.271 -3.200 1.00 93.88 211 ARG A N 1
ATOM 1689 C CA . ARG A 1 211 ? 1.865 -7.901 -2.991 1.00 93.88 211 ARG A CA 1
ATOM 1690 C C . ARG A 1 211 ? 1.173 -7.350 -4.238 1.00 93.88 211 ARG A C 1
ATOM 1692 O O . ARG A 1 211 ? 0.062 -6.845 -4.131 1.00 93.88 211 ARG A O 1
ATOM 1699 N N . ALA A 1 212 ? 1.781 -7.495 -5.411 1.00 96.19 212 ALA A N 1
ATOM 1700 C CA . ALA A 1 212 ? 1.175 -7.070 -6.668 1.00 96.19 212 ALA A CA 1
ATOM 1701 C C . ALA A 1 212 ? -0.119 -7.840 -6.974 1.00 96.19 212 ALA A C 1
ATOM 1703 O O . ALA A 1 212 ? -1.094 -7.251 -7.438 1.00 96.19 212 ALA A O 1
ATOM 1704 N N . GLY A 1 213 ? -0.165 -9.139 -6.662 1.00 94.69 213 GLY A N 1
ATOM 1705 C CA . GLY A 1 213 ? -1.380 -9.946 -6.767 1.00 94.69 213 GLY A CA 1
ATOM 1706 C C . GLY A 1 213 ? -2.492 -9.458 -5.834 1.00 94.69 213 GLY A C 1
ATOM 1707 O O . GLY A 1 213 ? -3.643 -9.359 -6.251 1.00 94.69 213 GLY A O 1
ATOM 1708 N N . GLU A 1 214 ? -2.157 -9.086 -4.594 1.00 92.38 214 GLU A N 1
ATOM 1709 C CA . GLU A 1 214 ? -3.109 -8.485 -3.653 1.00 92.38 214 GLU A CA 1
ATOM 1710 C C . GLU A 1 214 ? -3.704 -7.177 -4.213 1.00 92.38 214 GLU A C 1
ATOM 1712 O O . GLU A 1 214 ? -4.925 -7.001 -4.172 1.00 92.38 214 GLU A O 1
ATOM 1717 N N . ILE A 1 215 ? -2.873 -6.300 -4.781 1.00 95.25 215 ILE A N 1
ATOM 1718 C CA . ILE A 1 215 ? -3.324 -5.041 -5.395 1.00 95.25 215 ILE A CA 1
ATOM 1719 C C . ILE A 1 215 ? -4.190 -5.320 -6.632 1.00 95.25 215 ILE A C 1
ATOM 1721 O O . ILE A 1 215 ? -5.296 -4.804 -6.721 1.00 95.25 215 ILE A O 1
ATOM 1725 N N . THR A 1 216 ? -3.757 -6.221 -7.519 1.00 95.38 216 THR A N 1
ATOM 1726 C CA . THR A 1 216 ? -4.493 -6.585 -8.747 1.00 95.38 216 THR A CA 1
ATOM 1727 C C . THR A 1 216 ? -5.903 -7.093 -8.445 1.00 95.38 216 THR A C 1
ATOM 1729 O O . THR A 1 216 ? -6.864 -6.709 -9.108 1.00 95.38 216 THR A O 1
ATOM 1732 N N . VAL A 1 217 ? -6.045 -7.951 -7.430 1.00 92.94 217 VAL A N 1
ATOM 1733 C CA . VAL A 1 217 ? -7.359 -8.448 -7.003 1.00 92.94 217 VAL A CA 1
ATOM 1734 C C . VAL A 1 217 ? -8.238 -7.306 -6.488 1.00 92.94 217 VAL A C 1
ATOM 1736 O O . VAL A 1 217 ? -9.425 -7.282 -6.796 1.00 92.94 217 VAL A O 1
ATOM 1739 N N . ASP A 1 218 ? -7.678 -6.363 -5.724 1.00 94.06 218 ASP A N 1
ATOM 1740 C CA . ASP A 1 218 ? -8.432 -5.198 -5.242 1.00 94.06 218 ASP A CA 1
ATOM 1741 C C . ASP A 1 218 ? -8.838 -4.267 -6.396 1.00 94.06 218 ASP A C 1
ATOM 1743 O O . ASP A 1 218 ? -9.989 -3.844 -6.456 1.00 94.06 218 ASP A O 1
ATOM 1747 N N . ASP A 1 219 ? -7.938 -4.017 -7.351 1.00 95.75 219 ASP A N 1
ATOM 1748 C CA . ASP A 1 219 ? -8.205 -3.206 -8.545 1.00 95.75 219 ASP A CA 1
ATOM 1749 C C . ASP A 1 219 ? -9.352 -3.779 -9.379 1.00 95.75 219 ASP A C 1
ATOM 1751 O O . ASP A 1 219 ? -10.269 -3.054 -9.752 1.00 95.75 219 ASP A O 1
ATOM 1755 N N . HIS A 1 220 ? -9.378 -5.093 -9.615 1.00 93.62 220 HIS A N 1
ATOM 1756 C CA . HIS A 1 220 ? -10.472 -5.730 -10.357 1.00 93.62 220 HIS A CA 1
ATOM 1757 C C . HIS A 1 220 ? -11.839 -5.578 -9.670 1.00 93.62 220 HIS A C 1
ATOM 1759 O O . HIS A 1 220 ? -12.867 -5.501 -10.348 1.00 93.62 220 HIS A O 1
ATOM 1765 N N . LEU A 1 221 ? -11.862 -5.533 -8.336 1.00 92.44 221 LEU A N 1
ATOM 1766 C CA . LEU A 1 221 ? -13.085 -5.296 -7.569 1.00 92.44 221 LEU A CA 1
ATOM 1767 C C . LEU A 1 221 ? -13.496 -3.817 -7.601 1.00 92.44 221 LEU A C 1
ATOM 1769 O O . LEU A 1 221 ? -14.689 -3.525 -7.608 1.00 92.44 221 LEU A O 1
ATOM 1773 N N . LEU A 1 222 ? -12.532 -2.898 -7.659 1.00 94.50 222 LEU A N 1
ATOM 1774 C CA . LEU A 1 222 ? -12.772 -1.456 -7.768 1.00 94.50 222 LEU A CA 1
ATOM 1775 C C . LEU A 1 222 ? -13.158 -0.993 -9.177 1.00 94.50 222 LEU A C 1
ATOM 1777 O O . LEU A 1 222 ? -13.805 0.038 -9.316 1.00 94.50 222 LEU A O 1
ATOM 1781 N N . LEU A 1 223 ? -12.813 -1.758 -10.213 1.00 94.62 223 LEU A N 1
ATOM 1782 C CA . LEU A 1 223 ? -13.232 -1.485 -11.593 1.00 94.62 223 LEU A CA 1
ATOM 1783 C C . LEU A 1 223 ? -14.724 -1.753 -11.841 1.00 94.62 223 LEU A C 1
ATOM 1785 O O . LEU A 1 223 ? -15.234 -1.415 -12.909 1.00 94.62 223 LEU A O 1
ATOM 1789 N N . GLN A 1 224 ? -15.435 -2.361 -10.885 1.00 91.38 224 GLN A N 1
ATOM 1790 C CA . GLN A 1 224 ? -16.882 -2.525 -10.989 1.00 91.38 224 GLN A CA 1
ATOM 1791 C C . GLN A 1 224 ? -17.580 -1.150 -10.971 1.00 91.38 224 GLN A C 1
ATOM 1793 O O . GLN A 1 224 ? -17.176 -0.274 -10.201 1.00 91.38 224 GLN A O 1
ATOM 1798 N N . PRO A 1 225 ? -18.635 -0.934 -11.782 1.00 89.19 225 PRO A N 1
ATOM 1799 C CA . PRO A 1 225 ? -19.318 0.357 -11.851 1.00 89.19 225 PRO A CA 1
ATOM 1800 C C . PRO A 1 225 ? -19.770 0.864 -10.474 1.00 89.19 225 PRO A C 1
ATOM 1802 O O . PRO A 1 225 ? -20.440 0.143 -9.737 1.00 89.19 225 PRO A O 1
ATOM 1805 N N . GLY A 1 226 ? -19.405 2.103 -10.133 1.00 88.25 226 GLY A N 1
ATOM 1806 C CA . GLY A 1 226 ? -19.768 2.752 -8.867 1.00 88.25 226 GLY A CA 1
ATOM 1807 C C . GLY A 1 226 ? -19.019 2.249 -7.626 1.00 88.25 226 GLY A C 1
ATOM 1808 O O . GLY A 1 226 ? -19.301 2.712 -6.523 1.00 88.25 226 GLY A O 1
ATOM 1809 N N . ALA A 1 227 ? -18.066 1.316 -7.760 1.00 92.19 227 ALA A N 1
ATOM 1810 C CA . ALA A 1 227 ? -17.373 0.732 -6.609 1.00 92.19 227 ALA A CA 1
ATOM 1811 C C . ALA A 1 227 ? -16.463 1.728 -5.872 1.00 92.19 227 ALA A C 1
ATOM 1813 O O . ALA A 1 227 ? -16.302 1.612 -4.659 1.00 92.19 227 ALA A O 1
ATOM 1814 N N . VAL A 1 228 ? -15.887 2.702 -6.583 1.00 94.12 228 VAL A N 1
ATOM 1815 C CA . VAL A 1 228 ? -15.065 3.772 -5.993 1.00 94.12 228 VAL A CA 1
ATOM 1816 C C . VAL A 1 228 ? -15.931 4.815 -5.273 1.00 94.12 228 VAL A C 1
ATOM 1818 O O . VAL A 1 228 ? -15.540 5.313 -4.218 1.00 94.12 228 VAL A O 1
ATOM 1821 N N . ASP A 1 229 ? -17.124 5.110 -5.795 1.00 91.81 229 ASP A N 1
ATOM 1822 C CA . ASP A 1 229 ? -18.007 6.167 -5.276 1.00 91.81 229 ASP A CA 1
ATOM 1823 C C . ASP A 1 229 ? -18.608 5.826 -3.906 1.00 91.81 229 ASP A C 1
ATOM 1825 O O . ASP A 1 229 ? -18.930 6.716 -3.122 1.00 91.81 229 ASP A O 1
ATOM 1829 N N . VAL A 1 230 ? -18.741 4.533 -3.601 1.00 91.94 230 VAL A N 1
ATOM 1830 C CA . VAL A 1 230 ? -19.300 4.039 -2.331 1.00 91.94 230 VAL A CA 1
ATOM 1831 C C . VAL A 1 230 ? -18.253 3.852 -1.229 1.00 91.94 230 VAL A C 1
ATOM 1833 O O . VAL A 1 230 ? -18.608 3.447 -0.121 1.00 91.94 230 VAL A O 1
ATOM 1836 N N . LEU A 1 231 ? -16.971 4.108 -1.513 1.00 91.31 231 LEU A N 1
ATOM 1837 C CA . LEU A 1 231 ? -15.906 3.972 -0.523 1.00 91.31 231 LEU A CA 1
ATOM 1838 C C . LEU A 1 231 ? -15.994 5.067 0.534 1.00 91.31 231 LEU A C 1
ATOM 1840 O O . LEU A 1 231 ? -16.136 6.250 0.228 1.00 91.31 231 LEU A O 1
ATOM 1844 N N . SER A 1 232 ? -15.831 4.671 1.792 1.00 89.38 232 SER A N 1
ATOM 1845 C CA . SER A 1 232 ? -15.655 5.630 2.878 1.00 89.38 232 SER A CA 1
ATOM 1846 C C . SER A 1 232 ? -14.310 6.361 2.775 1.00 89.38 232 SER A C 1
ATOM 1848 O O . SER A 1 232 ? -13.339 5.833 2.234 1.00 89.38 232 SER A O 1
ATOM 1850 N N . SER A 1 233 ? -14.221 7.539 3.398 1.00 86.50 233 SER A N 1
ATOM 1851 C CA . SER A 1 233 ? -12.985 8.323 3.571 1.00 86.50 233 SER A CA 1
ATOM 1852 C C . SER A 1 233 ? -11.767 7.470 3.954 1.00 86.50 233 SER A C 1
ATOM 1854 O O . SER A 1 233 ? -10.711 7.515 3.328 1.00 86.50 233 SER A O 1
ATOM 1856 N N . ALA A 1 234 ? -11.939 6.601 4.957 1.00 83.06 234 ALA A N 1
ATOM 1857 C CA . ALA A 1 234 ? -10.871 5.738 5.447 1.00 83.06 234 ALA A CA 1
ATOM 1858 C C . ALA A 1 234 ? -10.480 4.644 4.439 1.00 83.06 234 ALA A C 1
ATOM 1860 O O . ALA A 1 234 ? -9.312 4.270 4.377 1.00 83.06 234 ALA A O 1
ATOM 1861 N N . GLU A 1 235 ? -11.432 4.125 3.660 1.00 88.50 235 GLU A N 1
ATOM 1862 C CA . GLU A 1 235 ? -11.160 3.131 2.617 1.00 88.50 235 GLU A CA 1
ATOM 1863 C C . GLU A 1 235 ? -10.470 3.744 1.400 1.00 88.50 235 GLU A C 1
ATOM 1865 O O . GLU A 1 235 ? -9.643 3.064 0.795 1.00 88.50 235 GLU A O 1
ATOM 1870 N N . LEU A 1 236 ? -10.778 5.001 1.060 1.00 91.38 236 LEU A N 1
ATOM 1871 C CA . LEU A 1 236 ? -10.086 5.758 0.015 1.00 91.38 236 LEU A CA 1
ATOM 1872 C C . LEU A 1 236 ? -8.620 5.976 0.392 1.00 91.38 236 LEU A C 1
ATOM 1874 O O . LEU A 1 236 ? -7.731 5.548 -0.339 1.00 91.38 236 LEU A O 1
ATOM 1878 N N . VAL A 1 237 ? -8.370 6.546 1.575 1.00 88.94 237 VAL A N 1
ATOM 1879 C CA . VAL A 1 237 ? -7.011 6.770 2.091 1.00 88.94 237 VAL A CA 1
ATOM 1880 C C . VAL A 1 237 ? -6.224 5.462 2.148 1.00 88.94 237 VAL A C 1
ATOM 1882 O O . VAL A 1 237 ? -5.087 5.402 1.684 1.00 88.94 237 VAL A O 1
ATOM 1885 N N . PHE A 1 238 ? -6.835 4.392 2.663 1.00 88.25 238 PHE A N 1
ATOM 1886 C CA . PHE A 1 238 ? -6.196 3.079 2.713 1.00 88.25 238 PHE A CA 1
ATOM 1887 C C . PHE A 1 238 ? -5.906 2.518 1.312 1.00 88.25 238 PHE A C 1
ATOM 1889 O O . PHE A 1 238 ? -4.840 1.955 1.080 1.00 88.25 238 PHE A O 1
ATOM 1896 N N . ALA A 1 239 ? -6.823 2.678 0.353 1.00 92.56 239 ALA A N 1
ATOM 1897 C CA . ALA A 1 239 ? -6.613 2.224 -1.020 1.00 92.56 239 ALA A CA 1
ATOM 1898 C C . ALA A 1 239 ? -5.448 2.960 -1.702 1.00 92.56 239 ALA A C 1
ATOM 1900 O O . ALA A 1 239 ? -4.673 2.314 -2.416 1.00 92.56 239 ALA A O 1
ATOM 1901 N N . CYS A 1 240 ? -5.309 4.267 -1.457 1.00 93.06 240 CYS A N 1
ATOM 1902 C CA . CYS A 1 240 ? -4.174 5.069 -1.910 1.00 93.06 240 CYS A CA 1
ATOM 1903 C C . CYS A 1 240 ? -2.869 4.626 -1.237 1.00 93.06 240 CYS A C 1
ATOM 1905 O O . CYS A 1 240 ? -1.874 4.396 -1.927 1.00 93.06 240 CYS A O 1
ATOM 1907 N N . GLU A 1 241 ? -2.877 4.428 0.086 1.00 91.44 241 GLU A N 1
ATOM 1908 C CA . GLU A 1 241 ? -1.704 3.979 0.845 1.00 91.44 241 GLU A CA 1
ATOM 1909 C C . GLU A 1 241 ? -1.199 2.619 0.360 1.00 91.44 241 GLU A C 1
ATOM 1911 O O . GLU A 1 241 ? 0.001 2.465 0.109 1.00 91.44 241 GLU A O 1
ATOM 1916 N N . GLU A 1 242 ? -2.097 1.655 0.137 1.00 91.56 242 GLU A N 1
ATOM 1917 C CA . GLU A 1 242 ? -1.731 0.304 -0.293 1.00 91.56 242 GLU A CA 1
ATOM 1918 C C . GLU A 1 242 ? -1.008 0.302 -1.649 1.00 91.56 242 GLU A C 1
ATOM 1920 O O . GLU A 1 242 ? -0.100 -0.510 -1.866 1.00 91.56 242 GLU A O 1
ATOM 1925 N N . ARG A 1 243 ? -1.398 1.222 -2.537 1.00 94.75 243 ARG A N 1
ATOM 1926 C CA . ARG A 1 243 ? -0.813 1.434 -3.869 1.00 94.75 243 ARG A CA 1
ATOM 1927 C C . ARG A 1 243 ? 0.393 2.374 -3.851 1.00 94.75 243 ARG A C 1
ATOM 1929 O O . ARG A 1 243 ? 1.128 2.411 -4.828 1.00 94.75 243 ARG A O 1
ATOM 1936 N N . GLY A 1 244 ? 0.623 3.093 -2.751 1.00 93.94 244 GLY A N 1
ATOM 1937 C CA . GLY A 1 244 ? 1.699 4.077 -2.625 1.00 93.94 244 GLY A CA 1
ATOM 1938 C C . GLY A 1 244 ? 1.439 5.373 -3.400 1.00 93.94 244 GLY A C 1
ATOM 1939 O O . GLY A 1 244 ? 2.396 6.008 -3.844 1.00 93.94 244 GLY A O 1
ATOM 1940 N N . LEU A 1 245 ? 0.172 5.753 -3.596 1.00 93.75 245 LEU A N 1
ATOM 1941 C CA . LEU A 1 245 ? -0.195 6.969 -4.329 1.00 93.75 245 LEU A CA 1
ATOM 1942 C C . LEU A 1 245 ? 0.089 8.195 -3.470 1.00 93.75 245 LEU A C 1
ATOM 1944 O O . LEU A 1 245 ? -0.465 8.315 -2.383 1.00 93.75 245 LEU A O 1
ATOM 1948 N N . VAL A 1 246 ? 0.930 9.101 -3.960 1.00 90.50 246 VAL A N 1
ATOM 1949 C CA . VAL A 1 246 ? 1.235 10.359 -3.276 1.00 90.50 246 VAL A CA 1
ATOM 1950 C C . VAL A 1 246 ? 0.184 11.394 -3.666 1.00 90.50 246 VAL A C 1
ATOM 1952 O O . VAL A 1 246 ? 0.242 11.920 -4.769 1.00 90.50 246 VAL A O 1
ATOM 1955 N N . VAL A 1 247 ? -0.752 11.688 -2.762 1.00 89.81 247 VAL A N 1
ATOM 1956 C CA . VAL A 1 247 ? -1.790 12.716 -2.968 1.00 89.81 247 VAL A CA 1
ATOM 1957 C C . VAL A 1 247 ? -1.423 14.044 -2.306 1.00 89.81 247 VAL A C 1
ATOM 1959 O O . VAL A 1 247 ? -0.594 14.091 -1.388 1.00 89.81 247 VAL A O 1
ATOM 1962 N N . ALA A 1 248 ? -2.065 15.131 -2.740 1.00 84.69 248 ALA A N 1
ATOM 1963 C CA . ALA A 1 248 ? -1.862 16.459 -2.158 1.00 84.69 248 ALA A CA 1
ATOM 1964 C C . ALA A 1 248 ? -2.288 16.537 -0.679 1.00 84.69 248 ALA A C 1
ATOM 1966 O O . ALA A 1 248 ? -1.600 17.157 0.131 1.00 84.69 248 ALA A O 1
ATOM 1967 N N . SER A 1 249 ? -3.407 15.897 -0.322 1.00 86.06 249 SER A N 1
ATOM 1968 C CA . SER A 1 249 ? -3.915 15.827 1.051 1.00 86.06 249 SER A CA 1
ATOM 1969 C C . SER A 1 249 ? -4.731 14.556 1.265 1.00 86.06 249 SER A C 1
ATOM 1971 O O . SER A 1 249 ? -5.735 14.338 0.597 1.00 86.06 249 SER A O 1
ATOM 1973 N N . TYR A 1 250 ? -4.359 13.748 2.259 1.00 86.19 250 TYR A N 1
ATOM 1974 C CA . TYR A 1 250 ? -5.122 12.549 2.640 1.00 86.19 250 TYR A CA 1
ATOM 1975 C C . TYR A 1 250 ? -6.384 12.863 3.452 1.00 86.19 250 TYR A C 1
ATOM 1977 O O . TYR A 1 250 ? -7.181 11.971 3.726 1.00 86.19 250 TYR A O 1
ATOM 1985 N N . ASN A 1 251 ? -6.572 14.121 3.861 1.00 86.31 251 ASN A N 1
ATOM 1986 C CA . ASN A 1 251 ? -7.824 14.577 4.469 1.00 86.31 251 ASN A CA 1
ATOM 1987 C C . ASN A 1 251 ? -8.853 15.014 3.418 1.00 86.31 251 ASN A C 1
ATOM 1989 O O . ASN A 1 251 ? -10.002 15.272 3.769 1.00 86.31 251 ASN A O 1
ATOM 1993 N N . ASP A 1 252 ? -8.433 15.137 2.158 1.00 90.12 252 ASP A N 1
ATOM 1994 C CA . ASP A 1 252 ? -9.299 15.463 1.037 1.00 90.12 252 ASP A CA 1
ATOM 1995 C C . ASP A 1 252 ? -9.749 14.165 0.352 1.00 90.12 252 ASP A C 1
ATOM 1997 O O . ASP A 1 252 ? -8.966 13.444 -0.275 1.00 90.12 252 ASP A O 1
ATOM 2001 N N . GLU A 1 253 ? -11.029 13.840 0.524 1.00 90.19 253 GLU A N 1
ATOM 2002 C CA . GLU A 1 253 ? -11.630 12.646 -0.068 1.00 90.19 253 GLU A CA 1
ATOM 2003 C C . GLU A 1 253 ? -11.652 12.710 -1.592 1.00 90.19 253 GLU A C 1
ATOM 2005 O O . GLU A 1 253 ? -11.486 11.676 -2.242 1.00 90.19 253 GLU A O 1
ATOM 2010 N N . ASP A 1 254 ? -11.839 13.901 -2.160 1.00 92.50 254 ASP A N 1
ATOM 2011 C CA . ASP A 1 254 ? -11.922 14.085 -3.603 1.00 92.50 254 ASP A CA 1
ATOM 2012 C C . ASP A 1 254 ? -10.545 13.907 -4.242 1.00 92.50 254 ASP A C 1
ATOM 2014 O O . ASP A 1 254 ? -10.450 13.234 -5.269 1.00 92.50 254 ASP A O 1
ATOM 2018 N N . ALA A 1 255 ? -9.479 14.385 -3.588 1.00 92.25 255 ALA A N 1
ATOM 2019 C CA . ALA A 1 255 ? -8.101 14.115 -4.003 1.00 92.25 255 ALA A CA 1
ATOM 2020 C C . ALA A 1 255 ? -7.784 12.610 -3.961 1.00 92.25 255 ALA A C 1
ATOM 2022 O O . ALA A 1 255 ? -7.392 12.021 -4.965 1.00 92.25 255 ALA A O 1
ATOM 2023 N N . CYS A 1 256 ? -8.057 11.928 -2.839 1.00 93.25 256 CYS A N 1
ATOM 2024 C CA . CYS A 1 256 ? -7.852 10.476 -2.754 1.00 93.25 256 CYS A CA 1
ATOM 2025 C C . CYS A 1 256 ? -8.644 9.709 -3.827 1.00 93.25 256 CYS A C 1
ATOM 2027 O O . CYS A 1 256 ? -8.146 8.743 -4.411 1.00 93.25 256 CYS A O 1
ATOM 2029 N N . ARG A 1 257 ? -9.884 10.130 -4.099 1.00 95.31 257 ARG A N 1
ATOM 2030 C CA . ARG A 1 257 ? -10.732 9.517 -5.124 1.00 95.31 257 ARG A CA 1
ATOM 2031 C C . ARG A 1 257 ? -10.197 9.771 -6.532 1.00 95.31 257 ARG A C 1
ATOM 2033 O O . ARG A 1 257 ? -10.236 8.857 -7.355 1.00 95.31 257 ARG A O 1
ATOM 2040 N N . ALA A 1 258 ? -9.701 10.974 -6.811 1.00 94.62 258 ALA A N 1
ATOM 2041 C CA . ALA A 1 258 ? -9.087 11.324 -8.086 1.00 94.62 258 ALA A CA 1
ATOM 2042 C C . ALA A 1 258 ? -7.849 10.457 -8.354 1.00 94.62 258 ALA A C 1
ATOM 2044 O O . ALA A 1 258 ? -7.839 9.733 -9.352 1.00 94.62 258 ALA A O 1
ATOM 2045 N N . ALA A 1 259 ? -6.893 10.407 -7.421 1.00 95.00 259 ALA A N 1
ATOM 2046 C CA . ALA A 1 259 ? -5.717 9.542 -7.519 1.00 95.00 259 ALA A CA 1
ATOM 2047 C C . ALA A 1 259 ? -6.072 8.065 -7.728 1.00 95.00 259 ALA A C 1
ATOM 2049 O O . ALA A 1 259 ? -5.464 7.380 -8.553 1.00 95.00 259 ALA A O 1
ATOM 2050 N N . LEU A 1 260 ? -7.072 7.551 -7.004 1.00 96.12 260 LEU A N 1
ATOM 2051 C CA . LEU A 1 260 ? -7.498 6.162 -7.159 1.00 96.12 260 LEU A CA 1
ATOM 2052 C C . LEU A 1 260 ? -8.115 5.904 -8.542 1.00 96.12 260 LEU A C 1
ATOM 2054 O O . LEU A 1 260 ? -7.841 4.873 -9.153 1.00 96.12 260 LEU A O 1
ATOM 2058 N N . ASN A 1 261 ? -8.913 6.831 -9.071 1.00 95.69 261 ASN A N 1
ATOM 2059 C CA . ASN A 1 261 ? -9.457 6.715 -10.425 1.00 95.69 261 ASN A CA 1
ATOM 2060 C C . ASN A 1 261 ? -8.362 6.802 -11.499 1.00 95.69 261 ASN A C 1
ATOM 2062 O O . ASN A 1 261 ? -8.398 6.057 -12.479 1.00 95.69 261 ASN A O 1
ATOM 2066 N N . GLU A 1 262 ? -7.363 7.662 -11.309 1.00 95.31 262 GLU A N 1
ATOM 2067 C CA . GLU A 1 262 ? -6.191 7.747 -12.183 1.00 95.31 262 GLU A CA 1
ATOM 2068 C C . GLU A 1 262 ? -5.371 6.454 -12.156 1.00 95.31 262 GLU A C 1
ATOM 2070 O O . GLU A 1 262 ? -5.005 5.938 -13.211 1.00 95.31 262 GLU A O 1
ATOM 2075 N N . TRP A 1 263 ? -5.173 5.847 -10.985 1.00 96.62 263 TRP A N 1
ATOM 2076 C CA . TRP A 1 263 ? -4.590 4.509 -10.870 1.00 96.62 263 TRP A CA 1
ATOM 2077 C C . TRP A 1 263 ? -5.371 3.464 -11.667 1.00 96.62 263 TRP A C 1
ATOM 2079 O O . TRP A 1 263 ? -4.804 2.724 -12.475 1.00 96.62 263 TRP A O 1
ATOM 2089 N N . LEU A 1 264 ? -6.690 3.416 -11.484 1.00 96.19 264 LEU A N 1
ATOM 2090 C CA . LEU A 1 264 ? -7.546 2.449 -12.168 1.00 96.19 264 LEU A CA 1
ATOM 2091 C C . LEU A 1 264 ? -7.617 2.695 -13.681 1.00 96.19 264 LEU A C 1
ATOM 2093 O O . LEU A 1 264 ? -7.888 1.761 -14.435 1.00 96.19 264 LEU A O 1
ATOM 2097 N N . SER A 1 265 ? -7.290 3.902 -14.152 1.00 94.94 265 SER A N 1
ATOM 2098 C CA . SER A 1 265 ? -7.211 4.219 -15.583 1.00 94.94 265 SER A CA 1
ATOM 2099 C C . SER A 1 265 ? -6.097 3.469 -16.329 1.00 94.94 265 SER A C 1
ATOM 2101 O O . SER A 1 265 ? -6.133 3.384 -17.556 1.00 94.94 265 SER A O 1
ATOM 2103 N N . MET A 1 266 ? -5.159 2.839 -15.607 1.00 95.25 266 MET A N 1
ATOM 2104 C CA . MET A 1 266 ? -4.206 1.881 -16.181 1.00 95.25 266 MET A CA 1
ATOM 2105 C C . MET A 1 266 ? -4.881 0.607 -16.715 1.00 95.25 266 MET A C 1
ATOM 2107 O O . MET A 1 266 ? -4.253 -0.178 -17.428 1.00 95.25 266 MET A O 1
ATOM 2111 N N . TYR A 1 267 ? -6.131 0.337 -16.341 1.00 94.50 267 TYR A N 1
ATOM 2112 C CA . TYR A 1 267 ? -6.856 -0.868 -16.722 1.00 94.50 267 TYR A CA 1
ATOM 2113 C C . TYR A 1 267 ? -7.896 -0.580 -17.803 1.00 94.50 267 TYR A C 1
ATOM 2115 O O . TYR A 1 267 ? -8.547 0.462 -17.831 1.00 94.50 267 TYR A O 1
ATOM 2123 N N . ASN A 1 268 ? -8.133 -1.569 -18.666 1.00 89.00 268 ASN A N 1
ATOM 2124 C CA . ASN A 1 268 ? -9.322 -1.569 -19.507 1.00 89.00 268 ASN A CA 1
ATOM 2125 C C . ASN A 1 268 ? -10.519 -2.055 -18.678 1.00 89.00 268 ASN A C 1
ATOM 2127 O O . ASN A 1 268 ? -10.623 -3.244 -18.385 1.00 89.00 268 ASN A O 1
ATOM 2131 N N . ALA A 1 269 ? -11.442 -1.153 -18.340 1.00 81.25 269 ALA A N 1
ATOM 2132 C CA . ALA A 1 269 ? -12.606 -1.468 -17.508 1.00 81.25 269 ALA A CA 1
ATOM 2133 C C . ALA A 1 269 ? -13.507 -2.586 -18.077 1.00 81.25 269 ALA A C 1
ATOM 2135 O O . ALA A 1 269 ? -14.150 -3.302 -17.317 1.00 81.25 269 ALA A O 1
ATOM 2136 N N . LYS A 1 270 ? -13.550 -2.770 -19.407 1.00 82.25 270 LYS A N 1
ATOM 2137 C CA . LYS A 1 270 ? -14.368 -3.822 -20.043 1.00 82.25 270 LYS A CA 1
ATOM 2138 C C . LYS A 1 270 ? -13.715 -5.199 -19.981 1.00 82.25 270 LYS A C 1
ATOM 2140 O O . LYS A 1 270 ? -14.410 -6.209 -19.980 1.00 82.25 270 LYS A O 1
ATOM 2145 N N . GLN A 1 271 ? -12.388 -5.234 -19.978 1.00 84.12 271 GLN A N 1
ATOM 2146 C CA . GLN A 1 271 ? -11.608 -6.463 -19.954 1.00 84.12 271 GLN A CA 1
ATOM 2147 C C . GLN A 1 271 ? -10.352 -6.229 -19.110 1.00 84.12 271 GLN A C 1
ATOM 2149 O O . GLN A 1 271 ? -9.274 -5.982 -19.658 1.00 84.12 271 GLN A O 1
ATOM 2154 N N . PRO A 1 272 ? -10.487 -6.256 -17.774 1.00 85.06 272 PRO A N 1
ATOM 2155 C CA . PRO A 1 272 ? -9.362 -6.015 -16.892 1.00 85.06 272 PRO A CA 1
ATOM 2156 C C . PRO A 1 272 ? -8.372 -7.175 -17.003 1.00 85.06 272 PRO A C 1
ATOM 2158 O O . PRO A 1 272 ? -8.672 -8.319 -16.661 1.00 85.06 272 PRO A O 1
ATOM 2161 N N . VAL A 1 273 ? -7.183 -6.873 -17.521 1.00 90.56 273 VAL A N 1
ATOM 2162 C CA . VAL A 1 273 ? -6.068 -7.817 -17.611 1.00 90.56 273 VAL A CA 1
ATOM 2163 C C .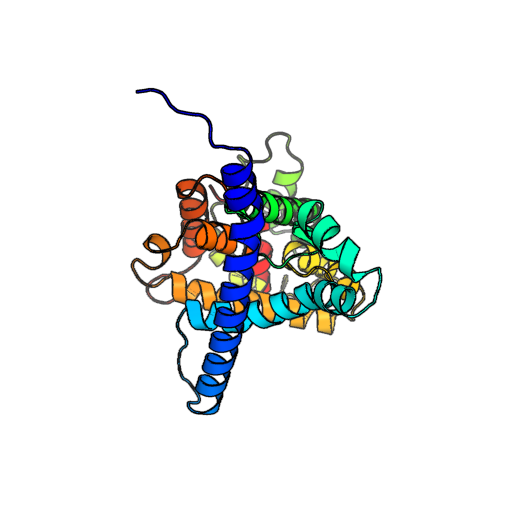 VAL A 1 273 ? -5.052 -7.455 -16.542 1.00 90.56 273 VAL A C 1
ATOM 2165 O O . VAL A 1 273 ? -4.613 -6.307 -16.470 1.00 90.56 273 VAL A O 1
ATOM 2168 N N . ALA A 1 274 ? -4.618 -8.448 -15.766 1.00 93.38 274 ALA A N 1
ATOM 2169 C CA . ALA A 1 274 ? -3.560 -8.270 -14.781 1.00 93.38 274 ALA A CA 1
ATOM 2170 C C . ALA A 1 274 ? -2.300 -7.674 -15.432 1.00 93.38 274 ALA A C 1
ATOM 2172 O O . ALA A 1 274 ? -1.855 -8.128 -16.493 1.00 93.38 274 ALA A O 1
ATOM 2173 N N . HIS A 1 275 ? -1.734 -6.643 -14.809 1.00 96.06 275 HIS A N 1
ATOM 2174 C CA . HIS A 1 275 ? -0.445 -6.081 -15.208 1.00 96.06 275 HIS A CA 1
ATOM 2175 C C . HIS A 1 275 ? 0.704 -6.938 -14.662 1.00 96.06 275 HIS A C 1
ATOM 2177 O O . HIS A 1 275 ? 0.529 -7.611 -13.642 1.00 96.06 275 HIS A O 1
ATOM 2183 N N . PRO A 1 276 ? 1.888 -6.927 -15.303 1.00 97.56 276 PRO A N 1
ATOM 2184 C CA . PRO A 1 276 ? 3.074 -7.558 -14.738 1.00 97.56 276 PRO A CA 1
ATOM 2185 C C . PRO A 1 276 ? 3.325 -7.059 -13.306 1.00 97.56 276 PRO A C 1
ATOM 2187 O O . PRO A 1 276 ? 3.261 -5.846 -13.082 1.00 97.56 276 PRO A O 1
ATOM 2190 N N . PRO A 1 277 ? 3.662 -7.939 -12.342 1.00 97.56 277 PRO A N 1
ATOM 2191 C CA . PRO A 1 277 ? 3.893 -7.539 -10.955 1.00 97.56 277 PRO A CA 1
ATOM 2192 C C . PRO A 1 277 ? 4.892 -6.394 -10.804 1.00 97.56 277 PRO A C 1
ATOM 2194 O O . PRO A 1 277 ? 4.685 -5.488 -10.004 1.00 97.56 277 PRO A O 1
ATOM 2197 N N . SER A 1 278 ? 5.957 -6.408 -11.611 1.00 97.69 278 SER A N 1
ATOM 2198 C CA . SER A 1 278 ? 6.951 -5.340 -11.594 1.00 97.69 278 SER A CA 1
ATOM 2199 C C . SER A 1 278 ? 6.356 -4.002 -12.042 1.00 97.69 278 SER A C 1
ATOM 2201 O O . SER A 1 278 ? 6.573 -3.007 -11.363 1.00 97.69 278 SER A O 1
ATOM 2203 N N . LEU A 1 279 ? 5.547 -3.968 -13.111 1.00 97.00 279 LEU A N 1
ATOM 2204 C CA . LEU A 1 279 ? 4.926 -2.728 -13.597 1.00 97.00 279 LEU A CA 1
ATOM 2205 C C . LEU A 1 279 ? 4.064 -2.095 -12.506 1.00 97.00 279 LEU A C 1
ATOM 2207 O O . LEU A 1 279 ? 4.213 -0.915 -12.208 1.00 97.00 279 LEU A O 1
ATOM 2211 N N . LEU A 1 280 ? 3.207 -2.903 -11.879 1.00 96.56 280 LEU A N 1
ATOM 2212 C CA . LEU A 1 280 ? 2.271 -2.429 -10.865 1.00 96.56 280 LEU A CA 1
ATOM 2213 C C . LEU A 1 280 ? 2.997 -1.816 -9.661 1.00 96.56 280 LEU A C 1
ATOM 2215 O O . LEU A 1 280 ? 2.587 -0.786 -9.147 1.00 96.56 280 LEU A O 1
ATOM 2219 N N . LEU A 1 281 ? 4.108 -2.414 -9.231 1.00 97.25 281 LEU A N 1
ATOM 2220 C CA . LEU A 1 281 ? 4.872 -1.920 -8.081 1.00 97.25 281 LEU A CA 1
ATOM 2221 C C . LEU A 1 281 ? 5.762 -0.710 -8.410 1.00 97.25 281 LEU A C 1
ATOM 2223 O O . LEU A 1 281 ? 6.169 -0.006 -7.491 1.00 97.25 281 LEU A O 1
ATOM 2227 N N . HIS A 1 282 ? 6.053 -0.457 -9.690 1.00 96.44 282 HIS A N 1
ATOM 2228 C CA . HIS A 1 282 ? 6.774 0.742 -10.137 1.00 96.44 282 HIS A CA 1
ATOM 2229 C C . HIS A 1 282 ? 5.842 1.879 -10.577 1.00 96.44 282 HIS A C 1
ATOM 2231 O O . HIS A 1 282 ? 6.276 3.025 -10.620 1.00 96.44 282 HIS A O 1
ATOM 2237 N N . ALA A 1 283 ? 4.567 1.607 -10.859 1.00 95.62 283 ALA A N 1
ATOM 2238 C CA . ALA A 1 283 ? 3.584 2.619 -11.240 1.00 95.62 283 ALA A CA 1
ATOM 2239 C C . ALA A 1 283 ? 3.538 3.862 -10.319 1.00 95.62 283 ALA A C 1
ATOM 2241 O O . ALA A 1 283 ? 3.643 4.964 -10.860 1.00 95.62 283 ALA A O 1
ATOM 2242 N N . PRO A 1 284 ? 3.490 3.752 -8.968 1.00 94.44 284 PRO A N 1
ATOM 2243 C CA . PRO A 1 284 ? 3.468 4.937 -8.094 1.00 94.44 284 PRO A CA 1
ATOM 2244 C C . PRO A 1 284 ? 4.768 5.761 -8.133 1.00 94.44 284 PRO A C 1
ATOM 2246 O O . PRO A 1 284 ? 4.808 6.898 -7.675 1.00 94.44 284 PRO A O 1
ATOM 2249 N N . ILE A 1 285 ? 5.843 5.179 -8.667 1.00 94.00 285 ILE A N 1
ATOM 2250 C CA . ILE A 1 285 ? 7.178 5.777 -8.758 1.00 94.00 285 ILE A CA 1
ATOM 2251 C C . ILE A 1 285 ? 7.338 6.512 -10.094 1.00 94.00 285 ILE A C 1
ATOM 2253 O O . ILE A 1 285 ? 8.023 7.532 -10.162 1.00 94.00 285 ILE A O 1
ATOM 2257 N N . LEU A 1 286 ? 6.724 5.986 -11.155 1.00 92.12 286 LEU A N 1
ATOM 2258 C CA . LEU A 1 286 ? 6.901 6.449 -12.533 1.00 92.12 286 LEU A CA 1
ATOM 2259 C C . LEU A 1 286 ? 5.841 7.464 -12.986 1.00 92.12 286 LEU A C 1
ATOM 2261 O O . LEU A 1 286 ? 6.099 8.220 -13.922 1.00 92.12 286 LEU A O 1
ATOM 2265 N N . ALA A 1 287 ? 4.673 7.488 -12.343 1.00 90.50 287 ALA A N 1
ATOM 2266 C CA . ALA A 1 287 ? 3.560 8.367 -12.693 1.00 90.50 287 ALA A CA 1
ATOM 2267 C C . ALA A 1 287 ? 3.218 9.366 -11.576 1.00 90.50 287 ALA A C 1
ATOM 2269 O O . ALA A 1 287 ? 3.586 9.166 -10.415 1.00 90.50 287 ALA A O 1
ATOM 2270 N N . THR A 1 288 ? 2.516 10.441 -11.941 1.00 84.94 288 THR A N 1
ATOM 2271 C CA . THR A 1 288 ? 1.898 11.382 -10.990 1.00 84.94 288 THR A CA 1
ATOM 2272 C C . THR A 1 288 ? 0.433 11.010 -10.794 1.00 84.94 288 THR A C 1
ATOM 2274 O O . THR A 1 288 ? -0.229 10.582 -11.738 1.00 84.94 288 THR A O 1
ATOM 227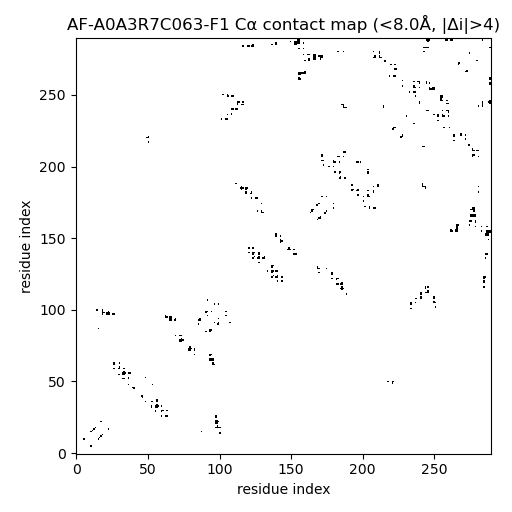7 N N . PHE A 1 289 ? -0.052 11.201 -9.568 1.00 86.56 289 PHE A N 1
ATOM 2278 C CA . PHE A 1 289 ? -1.455 11.056 -9.202 1.00 86.56 289 PHE A CA 1
ATOM 2279 C C . PHE A 1 289 ? -1.919 12.347 -8.511 1.00 86.56 289 PHE A C 1
ATOM 2281 O O . PHE A 1 289 ? -1.139 12.929 -7.752 1.00 86.56 289 PHE A O 1
ATOM 2288 N N . SER A 1 290 ? -3.133 12.802 -8.820 1.00 74.25 290 SER A N 1
ATOM 2289 C CA . SER A 1 290 ? -3.730 14.062 -8.341 1.00 74.25 290 SER A CA 1
ATOM 2290 C C . SER A 1 290 ? -4.204 13.999 -6.889 1.00 74.25 290 SER A C 1
ATOM 2292 O O . SER A 1 290 ? -4.873 13.006 -6.533 1.00 74.25 290 SER A O 1
#

Radius of gyration: 20.76 Å; Cα contacts (8 Å, |Δi|>4): 333; chains: 1; bounding box: 46×55×61 Å

Mean predicted aligned error: 6.34 Å

Sequence (290 aa):
MSTESPSAFQRLKKNVLDPFTLGAKELVRENREAWASRAKLQTTPGVVLTRREMFVLRQAPRDLLKSLPLLIAFAVPIAGYLAPVMGYFYPKWTLPWQFWTPTQKAQFFEEDVRQKESFYKDISQLVASVDTTNTFLRDAAASYTKVCYNEDKMDPKTLPAFRDLFASPAALSALSTPHLKLLVQATSASPFVKVITYLPKTHLVQRLEKRAGEITVDDHLLLQPGAVDVLSSAELVFACEERGLVVASYNDEDACRAALNEWLSMYNAKQPVAHPPSLLLHAPILATFS

Solvent-accessible surface area (backbone atoms only — not comparable to full-atom values): 15787 Å² total; per-residue (Å²): 132,85,80,75,77,77,50,73,65,56,50,47,38,63,75,47,51,44,28,51,56,52,13,52,51,47,53,53,49,36,41,53,49,20,52,51,45,51,50,48,51,72,76,36,79,86,66,82,71,52,66,65,48,51,47,29,49,63,45,32,63,55,39,50,60,51,33,42,66,47,57,53,30,56,74,36,85,73,48,30,71,47,41,64,57,45,40,69,78,40,37,84,83,43,41,37,75,60,43,46,50,75,67,49,46,33,52,53,46,47,53,52,31,53,56,20,54,71,43,31,56,62,49,29,48,52,56,18,66,67,43,78,83,41,61,66,41,45,47,39,29,47,26,69,72,43,94,64,63,74,85,60,45,39,66,40,65,56,55,60,79,48,42,66,49,17,59,50,73,49,12,59,87,64,49,54,64,72,53,50,38,47,50,48,51,39,60,47,94,51,94,57,41,76,65,55,57,73,52,57,65,70,58,50,38,54,50,49,44,50,50,33,49,56,50,48,57,50,50,63,54,46,56,41,89,66,45,65,78,73,50,50,66,70,54,35,41,48,55,29,42,67,61,36,51,67,54,90,41,63,84,37,60,66,37,33,48,46,24,47,51,45,58,54,49,48,45,48,74,92,64,74,64,85,69,38,45,35,42,62,71,42,43,49,58,46,28,54,48,71